Protein AF-A0A4S8S4H6-F1 (afdb_monomer)

Radius of gyration: 32.41 Å; Cα contacts (8 Å, |Δi|>4): 423; chains: 1; bounding box: 65×88×94 Å

Structure (mmCIF, N/CA/C/O backbone):
data_AF-A0A4S8S4H6-F1
#
_entry.id   AF-A0A4S8S4H6-F1
#
loop_
_atom_site.group_PDB
_atom_site.id
_atom_site.type_symbol
_atom_site.label_atom_id
_atom_site.label_alt_id
_atom_site.label_comp_id
_atom_site.label_asym_id
_atom_site.label_entity_id
_atom_site.label_seq_id
_atom_site.pdbx_PDB_ins_code
_atom_site.Cartn_x
_atom_site.Cartn_y
_atom_site.Cartn_z
_atom_site.occupancy
_atom_site.B_iso_or_equiv
_atom_site.auth_seq_id
_atom_site.auth_comp_id
_atom_site.auth_asym_id
_atom_site.auth_atom_id
_atom_site.pdbx_PDB_model_num
ATOM 1 N N . MET A 1 1 ? 2.174 -1.152 -2.831 1.00 57.47 1 MET A N 1
ATOM 2 C CA . MET A 1 1 ? 1.817 -2.513 -2.372 1.00 57.47 1 MET A CA 1
ATOM 3 C C . MET A 1 1 ? 3.110 -3.083 -1.846 1.00 57.47 1 MET A C 1
ATOM 5 O O . MET A 1 1 ? 3.984 -3.353 -2.647 1.00 57.47 1 MET A O 1
ATOM 9 N N . GLY A 1 2 ? 3.261 -3.147 -0.528 1.00 60.69 2 GLY A N 1
ATOM 10 C CA . GLY A 1 2 ? 4.536 -3.533 0.093 1.00 60.69 2 GLY A CA 1
ATOM 11 C C . GLY A 1 2 ? 4.588 -3.284 1.602 1.00 60.69 2 GLY A C 1
ATOM 12 O O . GLY A 1 2 ? 5.662 -3.166 2.170 1.00 60.69 2 GLY A O 1
ATOM 13 N N . GLY A 1 3 ? 3.429 -3.157 2.258 1.00 79.31 3 GLY A N 1
ATOM 14 C CA . GLY A 1 3 ? 3.345 -2.809 3.675 1.00 79.31 3 GLY A CA 1
ATOM 15 C C . GLY A 1 3 ? 2.258 -3.595 4.401 1.00 79.31 3 GLY A C 1
ATOM 16 O O . GLY A 1 3 ? 1.296 -4.070 3.787 1.00 79.31 3 GLY A O 1
ATOM 17 N N . SER A 1 4 ? 2.421 -3.730 5.717 1.00 85.69 4 SER A N 1
ATOM 18 C CA . SER A 1 4 ? 1.493 -4.449 6.605 1.00 85.69 4 SER A CA 1
ATOM 19 C C . SER A 1 4 ? 0.323 -3.599 7.113 1.00 85.69 4 SER A C 1
ATOM 21 O O . SER A 1 4 ? -0.569 -4.131 7.769 1.00 85.69 4 SER A O 1
ATOM 23 N N . SER A 1 5 ? 0.303 -2.296 6.817 1.00 92.31 5 SER A N 1
ATOM 24 C CA . SER A 1 5 ? -0.783 -1.373 7.170 1.00 92.31 5 SER A CA 1
ATOM 25 C C . SER A 1 5 ? -1.399 -0.738 5.924 1.00 92.31 5 SER A C 1
ATOM 27 O O . SER A 1 5 ? -0.741 -0.577 4.899 1.00 92.31 5 SER A O 1
ATOM 29 N N . THR A 1 6 ? -2.687 -0.398 6.006 1.00 95.25 6 THR A N 1
ATOM 30 C CA . THR A 1 6 ? -3.389 0.334 4.939 1.00 95.25 6 THR A CA 1
ATOM 31 C C . THR A 1 6 ? -3.207 1.825 5.155 1.00 95.25 6 THR A C 1
ATOM 33 O O . THR A 1 6 ? -3.423 2.310 6.264 1.00 95.25 6 THR A O 1
ATOM 36 N N . TRP A 1 7 ? -2.796 2.554 4.125 1.00 95.56 7 TRP A N 1
ATOM 37 C CA . TRP A 1 7 ? -2.569 3.992 4.201 1.00 95.56 7 TRP A CA 1
ATOM 38 C C . TRP A 1 7 ? -3.696 4.740 3.509 1.00 95.56 7 TRP A C 1
ATOM 40 O O . TRP A 1 7 ? -4.107 4.390 2.403 1.00 95.56 7 TRP A O 1
ATOM 50 N N . VAL A 1 8 ? -4.173 5.799 4.147 1.00 97.00 8 VAL A N 1
ATOM 51 C CA . VAL A 1 8 ? -5.259 6.642 3.646 1.00 97.00 8 VAL A CA 1
ATOM 52 C C . VAL A 1 8 ? -4.869 8.106 3.767 1.00 97.00 8 VAL A C 1
ATOM 54 O O . VAL A 1 8 ? -4.148 8.493 4.688 1.00 97.00 8 VAL A O 1
ATOM 57 N N . VAL A 1 9 ? -5.350 8.931 2.840 1.00 97.69 9 VAL A N 1
ATOM 58 C CA . VAL A 1 9 ? -5.136 10.377 2.914 1.00 97.69 9 VAL A CA 1
ATOM 59 C C . VAL A 1 9 ? -6.133 10.958 3.914 1.00 97.69 9 VAL A C 1
ATOM 61 O O . VAL A 1 9 ? -7.325 10.688 3.817 1.00 97.69 9 VAL A O 1
ATOM 64 N N . ILE A 1 10 ? -5.656 11.739 4.880 1.00 97.69 10 ILE A N 1
ATOM 65 C CA . ILE A 1 10 ? -6.499 12.456 5.856 1.00 97.69 10 ILE A CA 1
ATOM 66 C C . ILE A 1 10 ? -6.676 13.920 5.453 1.00 97.69 10 ILE A C 1
ATOM 68 O O . ILE A 1 10 ? -5.997 14.408 4.547 1.00 97.69 10 ILE A O 1
ATOM 72 N N . ASP A 1 11 ? -7.575 14.629 6.133 1.00 97.06 11 ASP A N 1
ATOM 73 C CA . ASP A 1 11 ? -7.891 16.043 5.900 1.00 97.06 11 ASP A CA 1
ATOM 74 C C . ASP A 1 11 ? -6.662 16.947 5.764 1.00 97.06 11 ASP A C 1
ATOM 76 O O . ASP A 1 11 ? -6.633 17.853 4.929 1.00 97.06 11 ASP A O 1
ATOM 80 N N . GLU A 1 12 ? -5.616 16.689 6.541 1.00 96.69 12 GLU A N 1
ATOM 81 C CA . GLU A 1 12 ? -4.346 17.413 6.534 1.00 96.69 12 GLU A CA 1
ATOM 82 C C . GLU A 1 12 ? -3.627 17.334 5.176 1.00 96.69 12 GLU A C 1
ATOM 84 O O . GLU A 1 12 ? -2.941 18.281 4.788 1.00 96.69 12 GLU A O 1
ATOM 89 N N . GLY A 1 13 ? -3.859 16.274 4.395 1.00 96.50 13 GLY A N 1
ATOM 90 C CA . GLY A 1 13 ? -3.372 16.152 3.019 1.00 96.50 13 GLY A CA 1
ATOM 91 C C . GLY A 1 13 ? -3.922 17.227 2.079 1.00 96.50 13 GLY A C 1
ATOM 92 O O . GLY A 1 13 ? -3.258 17.592 1.111 1.00 96.50 13 GLY A O 1
ATOM 93 N N . CYS A 1 14 ? -5.093 17.787 2.382 1.00 97.12 14 CYS A N 1
ATOM 94 C CA . CYS A 1 14 ? -5.687 18.885 1.622 1.00 97.12 14 CYS A CA 1
ATOM 95 C C . CYS A 1 14 ? -5.620 20.219 2.357 1.00 97.12 14 CYS A C 1
ATOM 97 O O . CYS A 1 14 ? -5.328 21.236 1.749 1.00 97.12 14 CYS A O 1
ATOM 99 N N . THR A 1 15 ? -5.858 20.242 3.663 1.00 96.38 15 THR A N 1
ATOM 100 C CA . THR A 1 15 ? -5.917 21.490 4.437 1.00 96.38 15 THR A CA 1
ATOM 101 C C . THR A 1 15 ? -4.539 22.064 4.760 1.00 96.38 15 THR A C 1
ATOM 103 O O . THR A 1 15 ? -4.398 23.282 4.833 1.00 96.38 15 THR A O 1
ATOM 106 N N . VAL A 1 16 ? -3.521 21.211 4.921 1.00 95.69 16 VAL A N 1
ATOM 107 C CA . VAL A 1 16 ? -2.156 21.621 5.285 1.00 95.69 16 VAL A CA 1
ATOM 108 C C . VAL A 1 16 ? -1.206 21.464 4.104 1.00 95.69 16 VAL A C 1
ATOM 110 O O . VAL A 1 16 ? -0.534 22.425 3.736 1.00 95.69 16 VAL A O 1
ATOM 113 N N . ALA A 1 17 ? -1.158 20.283 3.483 1.00 95.69 17 ALA A N 1
ATOM 114 C CA . ALA A 1 17 ? -0.204 20.020 2.405 1.00 95.69 17 ALA A CA 1
ATOM 115 C C . ALA A 1 17 ? -0.621 20.603 1.047 1.00 95.69 17 ALA A C 1
ATOM 117 O O . ALA A 1 17 ? 0.248 20.957 0.252 1.00 95.69 17 ALA A O 1
ATOM 118 N N . ASN A 1 18 ? -1.926 20.735 0.776 1.00 95.62 18 ASN A N 1
ATOM 119 C CA . ASN A 1 18 ? -2.438 21.238 -0.506 1.00 95.62 18 ASN A CA 1
ATOM 120 C C . ASN A 1 18 ? -3.613 22.230 -0.366 1.00 95.62 18 ASN A C 1
ATOM 122 O O . ASN A 1 18 ? -4.637 22.049 -1.032 1.00 95.62 18 ASN A O 1
ATOM 126 N N . PRO A 1 19 ? -3.494 23.311 0.434 1.00 95.94 19 PRO A N 1
ATOM 127 C CA . PRO A 1 19 ? -4.619 24.201 0.759 1.00 95.94 19 PRO A CA 1
ATOM 128 C C . PRO A 1 19 ? -5.259 24.884 -0.458 1.00 95.94 19 PRO A C 1
ATOM 130 O O . PRO A 1 19 ? -6.410 25.308 -0.397 1.00 95.94 19 PRO A O 1
ATOM 133 N N . ASN A 1 20 ? -4.523 24.985 -1.567 1.00 96.44 20 ASN A N 1
ATOM 134 C CA . ASN A 1 20 ? -4.965 25.654 -2.791 1.00 96.44 20 ASN A CA 1
ATOM 135 C C . ASN A 1 20 ? -5.314 24.680 -3.930 1.00 96.44 20 ASN A C 1
ATOM 137 O O . ASN A 1 20 ? -5.641 25.123 -5.032 1.00 96.44 20 ASN A O 1
ATOM 141 N N . LEU A 1 21 ? -5.221 23.364 -3.708 1.00 95.12 21 LEU A N 1
ATOM 142 C CA . LEU A 1 21 ? -5.541 22.385 -4.742 1.00 95.12 21 LEU A CA 1
ATOM 143 C C . LEU A 1 21 ? -7.059 22.318 -4.935 1.00 95.12 21 LEU A C 1
ATOM 145 O O . LEU A 1 21 ? -7.815 21.913 -4.050 1.00 95.12 21 LEU A O 1
ATOM 149 N N . THR A 1 22 ? -7.511 22.710 -6.124 1.00 96.25 22 THR A N 1
ATOM 150 C CA . THR A 1 22 ? -8.924 22.599 -6.495 1.00 96.25 22 THR A CA 1
ATOM 151 C C . THR A 1 22 ? -9.322 21.131 -6.515 1.00 96.25 22 THR A C 1
ATOM 153 O O . THR A 1 22 ? -8.597 20.304 -7.055 1.00 96.25 22 THR A O 1
ATOM 156 N N . ASN A 1 23 ? -10.479 20.809 -5.933 1.00 95.19 23 ASN A N 1
ATOM 157 C CA . ASN A 1 23 ? -10.993 19.441 -5.879 1.00 95.19 23 ASN A CA 1
ATOM 158 C C . ASN A 1 23 ? -10.041 18.432 -5.196 1.00 95.19 23 ASN A C 1
ATOM 160 O O . ASN A 1 23 ? -10.081 17.241 -5.500 1.00 95.19 23 ASN A O 1
ATOM 164 N N . CYS A 1 24 ? -9.214 18.901 -4.249 1.00 96.56 24 CYS A N 1
ATOM 165 C CA . CYS A 1 24 ? -8.170 18.102 -3.602 1.00 96.56 24 CYS A CA 1
ATOM 166 C C . CYS A 1 24 ? -8.650 16.734 -3.097 1.00 96.56 24 CYS A C 1
ATOM 168 O O . CYS A 1 24 ? -7.957 15.743 -3.295 1.00 96.56 24 CYS A O 1
ATOM 170 N N . ASN A 1 25 ? -9.853 16.663 -2.513 1.00 95.75 25 ASN A N 1
ATOM 171 C CA . ASN A 1 25 ? -10.453 15.407 -2.059 1.00 95.75 25 ASN A CA 1
ATOM 172 C C . ASN A 1 25 ? -10.447 14.338 -3.168 1.00 95.75 25 ASN A C 1
ATOM 174 O O . ASN A 1 25 ? -9.924 13.246 -2.979 1.00 95.75 25 ASN A O 1
ATOM 178 N N . ASN A 1 26 ? -10.951 14.675 -4.357 1.00 95.69 26 ASN A N 1
ATOM 179 C CA . ASN A 1 26 ? -10.997 13.744 -5.483 1.00 95.69 26 ASN A CA 1
ATOM 180 C C . ASN A 1 26 ? -9.599 13.467 -6.056 1.00 95.69 26 ASN A C 1
ATOM 182 O O . ASN A 1 26 ? -9.262 12.308 -6.298 1.00 95.69 26 ASN A O 1
ATOM 186 N N . GLU A 1 27 ? -8.761 14.499 -6.201 1.00 95.44 27 GLU A N 1
ATOM 187 C CA . GLU A 1 27 ? -7.390 14.367 -6.725 1.00 95.44 27 GLU A CA 1
ATOM 188 C C . GLU A 1 27 ? -6.510 13.448 -5.862 1.00 95.44 27 GLU A C 1
ATOM 190 O O . GLU A 1 27 ? -5.664 12.716 -6.376 1.00 95.44 27 GLU A O 1
ATOM 195 N N . ARG A 1 28 ? -6.738 13.447 -4.545 1.00 95.06 28 ARG A N 1
ATOM 196 C CA . ARG A 1 28 ? -6.034 12.620 -3.553 1.00 95.06 28 ARG A CA 1
ATOM 197 C C . ARG A 1 28 ? -6.666 11.242 -3.349 1.00 95.06 28 ARG A C 1
ATOM 199 O O . ARG A 1 28 ? -6.217 10.468 -2.508 1.00 95.06 28 ARG A O 1
ATOM 206 N N . GLY A 1 29 ? -7.679 10.903 -4.142 1.00 93.12 29 GLY A N 1
ATOM 207 C CA . GLY A 1 29 ? -8.343 9.608 -4.088 1.00 93.12 29 GLY A CA 1
ATOM 208 C C . GLY A 1 29 ? -9.287 9.419 -2.909 1.00 93.12 29 GLY A C 1
ATOM 209 O O . GLY A 1 29 ? -9.451 8.282 -2.470 1.00 93.12 29 GLY A O 1
ATOM 210 N N . TYR A 1 30 ? -9.937 10.505 -2.504 1.00 95.31 30 TYR A N 1
ATOM 211 C CA . TYR A 1 30 ? -10.808 10.668 -1.348 1.00 95.31 30 TYR A CA 1
ATOM 212 C C . TYR A 1 30 ? -10.084 10.696 -0.002 1.00 95.31 30 TYR A C 1
ATOM 214 O O . TYR A 1 30 ? -9.044 10.067 0.197 1.00 95.31 30 TYR A O 1
ATOM 222 N N . LEU A 1 31 ? -10.656 11.465 0.920 1.00 96.75 31 LEU A N 1
ATOM 223 C CA . LEU A 1 31 ? -10.146 11.655 2.268 1.00 96.75 31 LEU A CA 1
ATOM 224 C C . LEU A 1 31 ? -10.840 10.725 3.257 1.00 96.75 31 LEU A C 1
ATOM 226 O O . LEU A 1 31 ? -12.034 10.440 3.162 1.00 96.75 31 LEU A O 1
ATOM 230 N N . PHE A 1 32 ? -10.070 10.277 4.238 1.00 97.25 32 PHE A N 1
ATOM 231 C CA . PHE A 1 32 ? -10.561 9.552 5.391 1.00 97.25 32 PHE A CA 1
ATOM 232 C C . PHE A 1 32 ? -10.728 10.498 6.586 1.00 97.25 32 PHE A C 1
ATOM 234 O O . PHE A 1 32 ? -9.749 10.979 7.161 1.00 97.25 32 PHE A O 1
ATOM 241 N N . HIS A 1 33 ? -11.981 10.721 6.986 1.00 97.00 33 HIS A N 1
ATOM 242 C CA . HIS A 1 33 ? -12.350 11.579 8.112 1.00 97.00 33 HIS A CA 1
ATOM 243 C C . HIS A 1 33 ? -12.403 10.776 9.419 1.00 97.00 33 HIS A C 1
ATOM 245 O O . HIS A 1 33 ? -13.417 10.175 9.781 1.00 97.00 33 HIS A 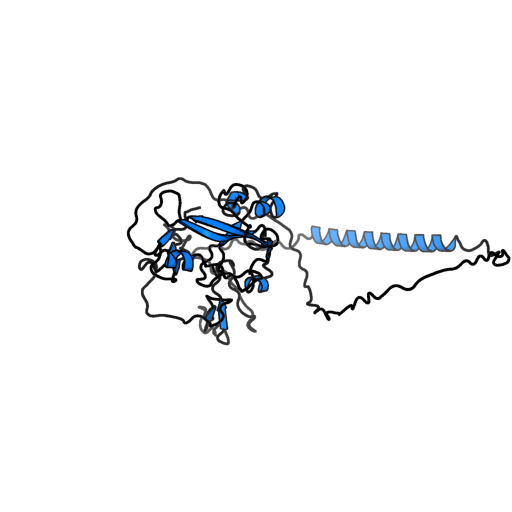O 1
ATOM 251 N N . ARG A 1 34 ? -11.288 10.764 10.157 1.00 94.44 34 ARG A N 1
ATOM 252 C CA . ARG A 1 34 ? -11.130 10.008 11.420 1.00 94.44 34 ARG A CA 1
ATOM 253 C C . ARG A 1 34 ? -12.178 10.354 12.482 1.00 94.44 34 ARG A C 1
ATOM 255 O O . ARG A 1 34 ? -12.556 9.505 13.278 1.00 94.44 34 ARG A O 1
ATOM 262 N N . ASN A 1 35 ? -12.625 11.606 12.506 1.00 94.00 35 ASN A N 1
ATOM 263 C CA . ASN A 1 35 ? -13.632 12.128 13.432 1.00 94.00 35 ASN A CA 1
ATOM 264 C C . ASN A 1 35 ? -15.072 11.720 13.073 1.00 94.00 35 ASN A C 1
ATOM 266 O O . ASN A 1 35 ? -15.948 11.804 13.931 1.00 94.00 35 ASN A O 1
ATOM 270 N N . GLU A 1 36 ? -15.322 11.292 11.835 1.00 96.62 36 GLU A N 1
ATOM 271 C CA . GLU A 1 36 ? -16.641 10.846 11.373 1.00 96.62 36 GLU A CA 1
ATOM 272 C C . GLU A 1 36 ? -16.825 9.327 11.513 1.00 96.62 36 GLU A C 1
ATOM 274 O O . GLU A 1 36 ? -17.954 8.834 11.555 1.00 96.62 36 GLU A O 1
ATOM 279 N N . SER A 1 37 ? -15.730 8.570 11.634 1.00 96.00 37 SER A N 1
ATOM 280 C CA . SER A 1 37 ? -15.785 7.125 11.844 1.00 96.00 37 SER A CA 1
ATOM 281 C C . SER A 1 37 ? -16.120 6.770 13.293 1.00 96.00 37 SER A C 1
ATOM 283 O O . SER A 1 37 ? -15.367 7.044 14.226 1.00 96.00 37 SER A O 1
ATOM 285 N N . SER A 1 38 ? -17.243 6.074 13.483 1.00 95.94 38 SER A N 1
ATOM 286 C CA . SER A 1 38 ? -17.649 5.565 14.802 1.00 95.94 38 SER A CA 1
ATOM 287 C C . SER A 1 38 ? -16.802 4.392 15.319 1.00 95.94 38 SER A C 1
ATOM 289 O O . SER A 1 38 ? -16.849 4.098 16.514 1.00 95.94 38 SER A O 1
ATOM 291 N N . SER A 1 39 ? -16.047 3.715 14.444 1.00 96.75 39 SER A N 1
ATOM 292 C CA . SER A 1 39 ? -15.177 2.587 14.809 1.00 96.75 39 SER A CA 1
ATOM 293 C C . SER A 1 39 ? -13.693 2.944 14.881 1.00 96.75 39 SER A C 1
ATOM 295 O O . SER A 1 39 ? -12.912 2.114 15.351 1.00 96.75 39 SER A O 1
ATOM 297 N N . TRP A 1 40 ? -13.308 4.166 14.497 1.00 97.56 40 TRP A N 1
ATOM 298 C CA . TRP A 1 40 ? -11.938 4.649 14.639 1.00 97.56 40 TRP A CA 1
ATOM 299 C C . TRP A 1 40 ? -11.512 4.673 16.111 1.00 97.56 40 TRP A C 1
ATOM 301 O O . TRP A 1 40 ? -12.189 5.237 16.976 1.00 97.56 40 TRP A O 1
ATOM 311 N N . SER A 1 41 ? -10.358 4.078 16.415 1.00 97.00 41 SER A N 1
ATOM 312 C CA . SER A 1 41 ? -9.816 4.068 17.771 1.00 97.00 41 SER A CA 1
ATOM 313 C C . SER A 1 41 ? -8.295 4.100 17.813 1.00 97.00 41 SER A C 1
ATOM 315 O O . SER A 1 41 ? -7.617 3.303 17.171 1.00 97.00 41 SER A O 1
ATOM 317 N N . THR A 1 42 ? -7.758 4.958 18.678 1.00 95.94 42 THR A N 1
ATOM 318 C CA . THR A 1 42 ? -6.329 5.026 19.026 1.00 95.94 42 THR A CA 1
ATOM 319 C C . THR A 1 42 ? -6.055 4.521 20.444 1.00 95.94 42 THR A C 1
ATOM 321 O O . THR A 1 42 ? -4.926 4.580 20.910 1.00 95.94 42 THR A O 1
ATOM 324 N N . ARG A 1 43 ? -7.064 3.982 21.149 1.00 92.81 43 ARG A N 1
ATOM 325 C CA . ARG A 1 43 ? -6.979 3.622 22.582 1.00 92.81 43 ARG A CA 1
ATOM 326 C C . ARG A 1 43 ? -5.855 2.633 22.909 1.00 92.81 43 ARG A C 1
ATOM 328 O O . ARG A 1 43 ? -5.375 2.606 24.035 1.00 92.81 43 ARG A O 1
ATOM 335 N N . ARG A 1 44 ? -5.487 1.796 21.941 1.00 89.06 44 ARG A N 1
ATOM 336 C CA . ARG A 1 44 ? -4.434 0.780 22.069 1.00 89.06 44 ARG A CA 1
ATOM 337 C C . ARG A 1 44 ? -3.035 1.318 21.743 1.00 89.06 44 ARG A C 1
ATOM 339 O O . ARG A 1 44 ? -2.090 0.545 21.760 1.00 89.06 44 ARG A O 1
ATOM 346 N N . LEU A 1 45 ? -2.911 2.601 21.407 1.00 90.94 45 LEU A N 1
ATOM 347 C CA . LEU A 1 45 ? -1.674 3.225 20.947 1.00 90.94 45 LEU A CA 1
ATOM 348 C C . LEU A 1 45 ? -1.214 4.305 21.926 1.00 90.94 45 LEU A C 1
ATOM 350 O O . LEU A 1 45 ? -2.024 4.976 22.570 1.00 90.94 45 LEU A O 1
ATOM 354 N N . SER A 1 46 ? 0.099 4.492 22.011 1.00 87.69 46 SER A N 1
ATOM 355 C CA . SER A 1 46 ? 0.699 5.630 22.704 1.00 87.69 46 SER A CA 1
ATOM 356 C C . SER A 1 46 ? 0.656 6.885 21.821 1.00 87.69 46 SER A C 1
ATOM 358 O O . SER A 1 46 ? 0.496 6.800 20.604 1.00 87.69 46 SER A O 1
ATOM 360 N N . GLY A 1 47 ? 0.755 8.069 22.437 1.00 88.25 47 GLY A N 1
ATOM 361 C CA . GLY A 1 47 ? 0.882 9.337 21.701 1.00 88.25 47 GLY A CA 1
ATOM 362 C C . GLY A 1 47 ? -0.266 9.636 20.730 1.00 88.25 47 GLY A C 1
ATOM 363 O O . GLY A 1 47 ? -0.031 10.210 19.672 1.00 88.25 47 GLY A O 1
ATOM 364 N N . GLU A 1 48 ? -1.486 9.187 21.049 1.00 90.31 48 GLU A N 1
ATOM 365 C CA . GLU A 1 48 ? -2.677 9.337 20.195 1.00 90.31 48 GLU A CA 1
ATOM 366 C C . GLU A 1 48 ? -2.511 8.756 18.778 1.00 90.31 48 GLU A C 1
ATOM 368 O O . GLU A 1 48 ? -3.203 9.156 17.841 1.00 90.31 48 GLU A O 1
ATOM 373 N N . GLY A 1 49 ? -1.612 7.780 18.621 1.00 93.56 49 GLY A N 1
ATOM 374 C CA . GLY A 1 49 ? -1.380 7.101 17.352 1.00 93.56 49 GLY A CA 1
ATOM 375 C C . GLY A 1 49 ? -0.449 7.838 16.391 1.00 93.56 49 GLY A C 1
ATOM 376 O O . GLY A 1 49 ? -0.346 7.428 15.240 1.00 93.56 49 GLY A O 1
ATOM 377 N N . LEU A 1 50 ? 0.228 8.912 16.801 1.00 95.12 50 LEU A N 1
ATOM 378 C CA . LEU A 1 50 ? 1.171 9.605 15.923 1.00 95.12 50 LEU A CA 1
ATOM 379 C C . LEU A 1 50 ? 2.500 8.836 15.830 1.00 95.12 50 LEU A C 1
ATOM 381 O O . LEU A 1 50 ? 3.261 8.783 16.794 1.00 95.12 50 LEU A O 1
ATOM 385 N N . TYR A 1 51 ? 2.796 8.288 14.650 1.00 94.50 51 TYR A N 1
ATOM 386 C CA . TYR A 1 51 ? 4.050 7.587 14.350 1.00 94.50 51 TYR A CA 1
ATOM 387 C C . TYR A 1 51 ? 4.566 7.964 12.960 1.00 94.50 51 TYR A C 1
ATOM 389 O O . TYR A 1 51 ? 3.834 8.493 12.121 1.00 94.50 51 TYR A O 1
ATOM 397 N N . SER A 1 52 ? 5.829 7.654 12.684 1.00 93.31 52 SER A N 1
ATOM 398 C CA . SER A 1 52 ? 6.368 7.751 11.328 1.00 93.31 52 SER A CA 1
ATOM 399 C C . SER A 1 52 ? 5.767 6.675 10.415 1.00 93.31 52 SER A C 1
ATOM 401 O O . SER A 1 52 ? 5.425 5.569 10.846 1.00 93.31 52 SER A O 1
ATOM 403 N N . LEU A 1 53 ? 5.608 7.004 9.135 1.00 92.62 53 LEU A N 1
ATOM 404 C CA . LEU A 1 53 ? 5.310 6.022 8.100 1.00 92.62 53 LEU A CA 1
ATOM 405 C C . LEU A 1 53 ? 6.480 5.041 7.989 1.00 92.62 53 LEU A C 1
ATOM 407 O O . LEU A 1 53 ? 7.643 5.424 8.110 1.00 92.62 53 LEU A O 1
ATOM 411 N N . ASN A 1 54 ? 6.170 3.767 7.756 1.00 88.12 54 ASN A N 1
ATOM 412 C CA . ASN A 1 54 ? 7.200 2.778 7.466 1.00 88.12 54 ASN A CA 1
ATOM 413 C C . ASN A 1 54 ? 7.634 2.930 6.002 1.00 88.12 54 ASN A C 1
ATOM 415 O O . ASN A 1 54 ? 6.999 2.367 5.117 1.00 88.12 54 ASN A O 1
ATOM 419 N N . THR A 1 55 ? 8.673 3.734 5.772 1.00 88.94 55 THR A N 1
ATOM 420 C CA . THR A 1 55 ? 9.197 4.080 4.441 1.00 88.94 55 THR A CA 1
ATOM 421 C C . THR A 1 55 ? 10.640 3.611 4.270 1.00 88.94 55 THR A C 1
ATOM 423 O O . THR A 1 55 ? 11.507 4.388 3.870 1.00 88.94 55 THR A O 1
ATOM 426 N N . PHE A 1 56 ? 10.955 2.367 4.647 1.00 84.69 56 PHE A N 1
ATOM 427 C CA . PHE A 1 56 ? 12.340 1.882 4.601 1.00 84.69 56 PHE A CA 1
ATOM 428 C C . PHE A 1 56 ? 12.943 1.971 3.190 1.00 84.69 56 PHE A C 1
ATOM 430 O O . PHE A 1 56 ? 14.071 2.436 3.034 1.00 84.69 56 PHE A O 1
ATOM 437 N N . VAL A 1 57 ? 12.195 1.566 2.159 1.00 84.06 57 VAL A N 1
ATOM 438 C CA . VAL A 1 57 ? 12.676 1.605 0.769 1.00 84.06 57 VAL A CA 1
ATOM 439 C C . VAL A 1 57 ? 12.447 2.978 0.145 1.00 84.06 57 VAL A C 1
ATOM 441 O O . VAL A 1 57 ? 13.323 3.527 -0.520 1.00 84.06 57 VAL A O 1
ATOM 444 N N . GLU A 1 58 ? 11.286 3.566 0.392 1.00 87.81 58 GLU A N 1
ATOM 445 C CA . GLU A 1 58 ? 10.866 4.852 -0.157 1.00 87.81 58 GLU A CA 1
ATOM 446 C C . GLU A 1 58 ? 11.733 5.995 0.399 1.00 87.81 58 GLU A C 1
ATOM 448 O O . GLU A 1 58 ? 12.011 6.971 -0.297 1.00 87.81 58 GLU A O 1
ATOM 453 N N . GLY A 1 59 ? 12.291 5.826 1.600 1.00 88.12 59 GLY A N 1
ATOM 454 C CA . GLY A 1 59 ? 13.248 6.746 2.206 1.00 88.12 59 GLY A CA 1
ATOM 455 C C . GLY A 1 59 ? 14.534 6.923 1.392 1.00 88.12 59 GLY A C 1
ATOM 456 O O . GLY A 1 59 ? 15.109 8.010 1.411 1.00 88.12 59 GLY A O 1
ATOM 457 N N . TYR A 1 60 ? 14.956 5.927 0.598 1.00 84.44 60 TYR A N 1
ATOM 458 C CA . TYR A 1 60 ? 16.083 6.090 -0.337 1.00 84.44 60 TYR A CA 1
ATOM 459 C C . TYR A 1 60 ? 15.776 7.075 -1.475 1.00 84.44 60 TYR A C 1
ATOM 461 O O . TYR A 1 60 ? 16.699 7.616 -2.082 1.00 84.44 60 TYR A O 1
ATOM 469 N N . LEU A 1 61 ? 14.494 7.327 -1.750 1.00 86.50 61 LEU A N 1
ATOM 470 C CA . LEU A 1 61 ? 14.016 8.339 -2.694 1.00 86.50 61 LEU A CA 1
ATOM 471 C C . LEU A 1 61 ? 13.744 9.689 -2.012 1.00 86.50 61 LEU A C 1
ATOM 473 O O . LEU A 1 61 ? 13.254 10.613 -2.656 1.00 86.50 61 LEU A O 1
ATOM 477 N N . GLY A 1 62 ? 14.040 9.807 -0.714 1.00 90.38 62 GLY A N 1
ATOM 478 C CA . GLY A 1 62 ? 13.684 10.971 0.094 1.00 90.38 62 GLY A CA 1
ATOM 479 C C . GLY A 1 62 ? 12.195 11.052 0.433 1.00 90.38 62 GLY A C 1
ATOM 480 O O . GLY A 1 62 ? 11.765 12.090 0.922 1.00 90.38 62 GLY A O 1
ATOM 481 N N . LEU A 1 63 ? 11.424 9.985 0.189 1.00 91.31 63 LEU A N 1
ATOM 482 C CA . LEU A 1 63 ? 9.997 9.932 0.491 1.00 91.31 63 LEU A CA 1
ATOM 483 C C . LEU A 1 63 ? 9.797 9.482 1.937 1.00 91.31 63 LEU A C 1
ATOM 485 O O . LEU A 1 63 ? 10.262 8.418 2.352 1.00 91.31 63 LEU A O 1
ATOM 489 N N . THR A 1 64 ? 9.109 10.301 2.718 1.00 93.44 64 THR A N 1
ATOM 490 C CA . THR A 1 64 ? 8.918 10.093 4.151 1.00 93.44 64 THR A CA 1
ATOM 491 C C . THR A 1 64 ? 7.616 10.743 4.616 1.00 93.44 64 THR A C 1
ATOM 493 O O . THR A 1 64 ? 6.921 11.457 3.893 1.00 93.44 64 THR A O 1
ATOM 496 N N . GLY A 1 65 ? 7.218 10.469 5.849 1.00 93.50 65 GLY A N 1
ATOM 497 C CA . GLY A 1 65 ? 6.095 11.161 6.448 1.00 93.50 65 GLY A CA 1
ATOM 498 C C . GLY A 1 65 ? 5.768 10.655 7.833 1.00 93.50 65 GLY A C 1
ATOM 499 O O . GLY A 1 65 ? 6.207 9.591 8.260 1.00 93.50 65 GLY A O 1
ATOM 500 N N . ASN A 1 66 ? 4.944 11.433 8.520 1.00 95.62 66 ASN A N 1
ATOM 501 C CA . ASN A 1 66 ? 4.265 10.989 9.724 1.00 95.62 66 ASN A CA 1
ATOM 502 C C . ASN A 1 66 ? 2.814 10.664 9.386 1.00 95.62 66 ASN A C 1
ATOM 504 O O . ASN A 1 66 ? 2.226 11.242 8.465 1.00 95.62 66 ASN A O 1
ATOM 508 N N . ALA A 1 67 ? 2.240 9.753 10.155 1.00 96.00 67 ALA A N 1
ATOM 509 C CA . ALA A 1 67 ? 0.854 9.370 10.042 1.00 96.00 67 ALA A CA 1
ATOM 510 C C . ALA A 1 67 ? 0.224 9.193 11.416 1.00 96.00 67 ALA A C 1
ATOM 512 O O . ALA A 1 67 ? 0.868 8.810 12.395 1.00 96.00 67 ALA A O 1
ATOM 513 N N . TYR A 1 68 ? -1.076 9.439 11.458 1.00 96.94 68 TYR A N 1
ATOM 514 C CA . TYR A 1 68 ? -1.906 9.033 12.569 1.00 96.94 68 TYR A CA 1
ATOM 515 C C . TYR A 1 68 ? -2.398 7.617 12.326 1.00 96.94 68 TYR A C 1
ATOM 517 O O . TYR A 1 68 ? -3.280 7.373 11.500 1.00 96.94 68 TYR A O 1
ATOM 525 N N . TYR A 1 69 ? -1.811 6.687 13.055 1.00 96.81 69 TYR A N 1
ATOM 526 C CA . TYR A 1 69 ? -2.236 5.310 13.102 1.00 96.81 69 TYR A CA 1
ATOM 527 C C . TYR A 1 69 ? -3.423 5.137 14.041 1.00 96.81 69 TYR A C 1
ATOM 529 O O . TYR A 1 69 ? -3.558 5.811 15.061 1.00 96.81 69 TYR A O 1
ATOM 537 N N . GLY A 1 70 ? -4.272 4.181 13.706 1.00 96.56 70 GLY A N 1
ATOM 538 C CA . GLY A 1 70 ? -5.391 3.764 14.528 1.00 96.56 70 GLY A CA 1
ATOM 539 C C . GLY A 1 70 ? -5.974 2.463 14.014 1.00 96.56 70 GLY A C 1
ATOM 540 O O . GLY A 1 70 ? -5.501 1.882 13.036 1.00 96.56 70 GLY A O 1
ATOM 541 N N . PHE A 1 71 ? -7.000 2.004 14.713 1.00 97.44 71 PHE A N 1
ATOM 542 C CA . PHE A 1 71 ? -7.755 0.817 14.359 1.00 97.44 71 PHE A CA 1
ATOM 543 C C . PHE A 1 71 ? -9.111 1.236 13.824 1.00 97.44 71 PHE A C 1
ATOM 545 O O . PHE A 1 71 ? -9.803 2.020 14.471 1.00 97.44 71 PHE A O 1
ATOM 552 N N . ASP A 1 72 ? -9.499 0.690 12.678 1.00 97.94 72 ASP A N 1
ATOM 553 C CA . ASP A 1 72 ? -10.835 0.901 12.130 1.00 97.94 72 ASP A CA 1
ATOM 554 C C . ASP A 1 72 ? -11.337 -0.316 11.348 1.00 97.94 72 ASP A C 1
ATOM 556 O O . ASP A 1 72 ? -10.673 -1.352 11.234 1.00 97.94 72 ASP A O 1
ATOM 560 N N . THR A 1 73 ? -12.548 -0.193 10.826 1.00 96.88 73 THR A N 1
ATOM 561 C CA . THR A 1 73 ? -13.192 -1.159 9.953 1.00 96.88 73 THR A CA 1
ATOM 562 C C . THR A 1 73 ? -12.846 -0.864 8.495 1.00 96.88 73 THR A C 1
ATOM 564 O O . THR A 1 73 ? -13.114 0.226 7.997 1.00 96.88 73 THR A O 1
ATOM 567 N N . ILE A 1 74 ? -12.309 -1.856 7.782 1.00 95.44 74 ILE A N 1
ATOM 568 C CA . ILE A 1 74 ? -12.100 -1.801 6.331 1.00 95.44 74 ILE A CA 1
ATOM 569 C C . ILE A 1 74 ? -13.217 -2.589 5.651 1.00 95.44 74 ILE A C 1
ATOM 571 O O . ILE A 1 74 ? -13.411 -3.776 5.922 1.00 95.44 74 ILE A O 1
ATOM 575 N N . ASN A 1 75 ? -13.926 -1.934 4.734 1.00 93.25 75 ASN A N 1
ATOM 576 C CA . ASN A 1 75 ? -14.812 -2.596 3.785 1.00 93.25 75 ASN A CA 1
ATOM 577 C C . ASN A 1 75 ? -14.099 -2.684 2.433 1.00 93.25 75 ASN A C 1
ATOM 579 O O . ASN A 1 75 ? -13.696 -1.663 1.880 1.00 93.25 75 ASN A O 1
ATOM 583 N N . LEU A 1 76 ? -13.924 -3.901 1.916 1.00 92.12 76 LEU A N 1
ATOM 584 C CA . LEU A 1 76 ? -13.231 -4.121 0.647 1.00 92.12 76 LEU A CA 1
ATOM 585 C C . LEU A 1 76 ? -14.099 -3.793 -0.572 1.00 92.12 76 LEU A C 1
ATOM 587 O O . LEU A 1 76 ? -13.597 -3.787 -1.688 1.00 92.12 76 LEU A O 1
ATOM 591 N N . GLY A 1 77 ? -15.383 -3.498 -0.391 1.00 86.56 77 GLY A N 1
ATOM 592 C CA . GLY A 1 77 ? -16.258 -3.095 -1.479 1.00 86.56 77 GLY A CA 1
ATOM 593 C C . GLY A 1 77 ? -17.246 -2.008 -1.099 1.00 86.56 77 GLY A C 1
ATOM 594 O O . GLY A 1 77 ? -17.324 -1.544 0.036 1.00 86.56 77 GLY A O 1
ATOM 595 N N . LEU A 1 78 ? -18.050 -1.618 -2.084 1.00 82.12 78 LEU A N 1
ATOM 596 C CA . LEU A 1 78 ? -19.207 -0.767 -1.837 1.00 82.12 78 LEU A CA 1
ATOM 597 C C . LEU A 1 78 ? -20.254 -1.523 -1.015 1.00 82.12 78 LEU A C 1
ATOM 599 O O . LEU A 1 78 ? -20.396 -2.742 -1.123 1.00 82.12 78 LEU A O 1
ATOM 603 N N . THR A 1 79 ? -21.043 -0.800 -0.223 1.00 78.75 79 THR A N 1
ATOM 604 C CA . THR A 1 79 ? -22.173 -1.387 0.502 1.00 78.75 79 THR A CA 1
ATOM 605 C C . THR A 1 79 ? -23.085 -2.152 -0.460 1.00 78.75 79 THR A C 1
ATOM 607 O O . THR A 1 79 ? -23.585 -1.595 -1.435 1.00 78.75 79 THR A O 1
ATOM 610 N N . GLY A 1 80 ? -23.296 -3.441 -0.182 1.00 80.25 80 GLY A N 1
ATOM 611 C CA . GLY A 1 80 ? -24.102 -4.328 -1.025 1.00 80.25 80 GLY A CA 1
ATOM 612 C C . GLY A 1 80 ? -23.334 -5.073 -2.124 1.00 80.25 80 GLY A C 1
ATOM 613 O O . GLY A 1 80 ? -23.957 -5.849 -2.839 1.00 80.25 80 GLY A O 1
ATOM 614 N N . SER A 1 81 ? -22.011 -4.911 -2.249 1.00 85.38 81 SER A N 1
ATOM 615 C CA . SER A 1 81 ? -21.190 -5.706 -3.184 1.00 85.38 81 SER A CA 1
ATOM 616 C C . SER A 1 81 ? -21.019 -7.171 -2.763 1.00 85.38 81 SER A C 1
ATOM 618 O O . SER A 1 81 ? -20.568 -7.992 -3.555 1.00 85.38 81 SER A O 1
ATOM 620 N N . GLY A 1 82 ? -21.337 -7.499 -1.506 1.00 86.19 82 GLY A N 1
ATOM 621 C CA . GLY A 1 82 ? -21.063 -8.812 -0.918 1.00 86.19 82 GLY A CA 1
ATOM 622 C C . GLY A 1 82 ? -19.586 -9.045 -0.579 1.00 86.19 82 GLY A C 1
ATOM 623 O O . GLY A 1 82 ? -19.244 -10.137 -0.131 1.00 86.19 82 GLY A O 1
ATOM 624 N N . LEU A 1 83 ? -18.719 -8.041 -0.766 1.00 90.69 83 LEU A N 1
ATOM 625 C CA . LEU A 1 83 ? -17.306 -8.137 -0.406 1.00 90.69 83 LEU A CA 1
ATOM 626 C C . LEU A 1 83 ? -17.109 -8.047 1.119 1.00 90.69 83 LEU A C 1
ATOM 628 O O . LEU A 1 83 ? -17.927 -7.434 1.815 1.00 90.69 83 LEU A O 1
ATOM 632 N N . PRO A 1 84 ? -16.037 -8.655 1.662 1.00 93.56 84 PRO A N 1
ATOM 633 C CA . PRO A 1 84 ? -15.860 -8.735 3.102 1.00 93.56 84 PRO A CA 1
ATOM 634 C C . PRO A 1 84 ? -15.631 -7.384 3.782 1.00 93.56 84 PRO A C 1
ATOM 636 O O . PRO A 1 84 ? -15.005 -6.472 3.240 1.00 93.56 84 PRO A O 1
ATOM 639 N N . THR A 1 85 ? -16.089 -7.307 5.029 1.00 94.25 85 THR A N 1
ATOM 640 C CA . THR A 1 85 ? -15.796 -6.218 5.962 1.00 94.25 85 THR A CA 1
ATOM 641 C C . THR A 1 85 ? -15.012 -6.782 7.138 1.00 94.25 85 THR A C 1
ATOM 643 O O . THR A 1 85 ? -15.449 -7.748 7.761 1.00 94.25 85 THR A O 1
ATOM 646 N N . VAL A 1 86 ? -13.866 -6.182 7.450 1.00 95.50 86 VAL A N 1
ATOM 647 C CA . VAL A 1 86 ? -12.983 -6.608 8.541 1.00 95.50 86 VAL A CA 1
ATOM 648 C C . VAL A 1 86 ? -12.774 -5.470 9.530 1.00 95.50 86 VAL A C 1
ATOM 650 O O . VAL A 1 86 ? -12.505 -4.335 9.152 1.00 95.50 86 VAL A O 1
ATOM 653 N N . GLN A 1 87 ? -12.918 -5.774 10.815 1.00 96.25 87 GLN A N 1
ATOM 654 C CA . GLN A 1 87 ? -12.815 -4.799 11.901 1.00 96.25 87 GLN A CA 1
ATOM 655 C C . GLN A 1 87 ? -11.411 -4.789 12.509 1.00 96.25 87 GLN A C 1
ATOM 657 O O . GLN A 1 87 ? -10.663 -5.761 12.379 1.00 96.25 87 GLN A O 1
ATOM 662 N N . GLY A 1 88 ? -11.075 -3.705 13.210 1.00 96.06 88 GLY A N 1
ATOM 663 C CA . GLY A 1 88 ? -9.852 -3.611 14.010 1.00 96.06 88 GLY A CA 1
ATOM 664 C C . GLY A 1 88 ? -8.569 -3.698 13.186 1.00 96.06 88 GLY A C 1
ATOM 665 O O . GLY A 1 88 ? -7.578 -4.240 13.667 1.00 96.06 88 GLY A O 1
ATOM 666 N N . GLN A 1 89 ? -8.594 -3.216 11.944 1.00 97.00 89 GLN A N 1
ATOM 667 C CA . GLN A 1 89 ? -7.429 -3.191 11.065 1.00 97.00 89 GLN A CA 1
ATOM 668 C C . GLN A 1 89 ? -6.581 -1.954 11.335 1.00 97.00 89 GLN A C 1
ATOM 670 O O . GLN A 1 89 ? -7.125 -0.877 11.576 1.00 97.00 89 GLN A O 1
ATOM 675 N N . VAL A 1 90 ? -5.257 -2.102 11.262 1.00 96.56 90 VAL A N 1
ATOM 676 C CA . VAL A 1 90 ? -4.327 -0.974 11.379 1.00 96.56 90 VAL A CA 1
ATOM 677 C C . VAL A 1 90 ? -4.403 -0.114 10.118 1.00 96.56 90 VAL A C 1
ATOM 679 O O . VAL A 1 90 ? -4.098 -0.576 9.013 1.00 96.56 90 VAL A O 1
ATOM 682 N N . ILE A 1 91 ? -4.771 1.150 10.302 1.00 97.31 91 ILE A N 1
ATOM 683 C CA . ILE A 1 91 ? -4.842 2.163 9.250 1.00 97.31 91 ILE A CA 1
ATOM 684 C C . ILE A 1 91 ? -3.919 3.322 9.619 1.00 97.31 91 ILE A C 1
ATOM 686 O O . ILE A 1 91 ? -3.944 3.791 10.755 1.00 97.31 91 ILE A O 1
ATOM 690 N N . ALA A 1 92 ? -3.129 3.789 8.656 1.00 97.19 92 ALA A N 1
ATOM 691 C CA . ALA A 1 92 ? -2.267 4.957 8.775 1.00 97.19 92 ALA A CA 1
ATOM 692 C C . ALA A 1 92 ? -2.855 6.121 7.967 1.00 97.19 92 ALA A C 1
ATOM 694 O O . ALA A 1 92 ? -2.885 6.091 6.737 1.00 97.19 92 ALA A O 1
ATOM 695 N N . GLY A 1 93 ? -3.333 7.151 8.657 1.00 97.19 93 GLY A N 1
ATOM 696 C CA . GLY A 1 93 ? -3.791 8.387 8.036 1.00 97.19 93 GLY A CA 1
ATOM 697 C C . GLY A 1 93 ? -2.635 9.358 7.827 1.00 97.19 93 GLY A C 1
ATOM 698 O O . GLY A 1 93 ? -2.057 9.818 8.811 1.00 97.19 93 GLY A O 1
ATOM 699 N N . PHE A 1 94 ? -2.299 9.693 6.582 1.00 97.00 94 PHE A N 1
ATOM 700 C CA . PHE A 1 94 ? -1.176 10.580 6.263 1.00 97.00 94 PHE A CA 1
ATOM 701 C C . PHE A 1 94 ? -1.607 11.836 5.495 1.00 97.00 94 PHE A C 1
ATOM 703 O O . PHE A 1 94 ? -2.582 11.835 4.742 1.00 97.00 94 PHE A O 1
ATOM 710 N N . GLY A 1 95 ? -0.841 12.915 5.677 1.00 96.56 95 GLY A N 1
ATOM 711 C CA . GLY A 1 95 ? -1.077 14.209 5.030 1.00 96.56 95 GLY A CA 1
ATOM 712 C C . GLY A 1 95 ? 0.070 14.705 4.143 1.00 96.56 95 GLY A C 1
ATOM 713 O O . GLY A 1 95 ? 0.043 15.855 3.741 1.00 96.56 95 GLY A O 1
ATOM 714 N N . THR A 1 96 ? 1.095 13.892 3.867 1.00 95.12 96 THR A N 1
ATOM 715 C CA . THR A 1 96 ? 2.263 14.289 3.050 1.00 95.12 96 THR A CA 1
ATOM 716 C C . THR A 1 96 ? 1.994 14.240 1.535 1.00 95.12 96 THR A C 1
ATOM 718 O O . THR A 1 96 ? 1.121 13.501 1.068 1.00 95.12 96 THR A O 1
ATOM 721 N N . ASN A 1 97 ? 2.774 15.005 0.762 1.00 94.00 97 ASN A N 1
ATOM 722 C CA . ASN A 1 97 ? 2.791 14.975 -0.706 1.00 94.00 97 ASN A CA 1
ATOM 723 C C . ASN A 1 97 ? 3.682 13.880 -1.294 1.00 94.00 97 ASN A C 1
ATOM 725 O O . ASN A 1 97 ? 3.529 13.564 -2.472 1.00 94.00 97 ASN A O 1
ATOM 729 N N . ASP A 1 98 ? 4.535 13.267 -0.474 1.00 93.12 98 ASP A N 1
ATOM 730 C CA . ASP A 1 98 ? 5.457 12.203 -0.891 1.00 93.12 98 ASP A CA 1
ATOM 731 C C . ASP A 1 98 ? 4.719 10.949 -1.380 1.00 93.12 98 ASP A C 1
ATOM 733 O O . ASP A 1 98 ? 5.220 10.205 -2.219 1.00 93.12 98 ASP A O 1
ATOM 737 N N . PHE A 1 99 ? 3.483 10.761 -0.913 1.00 92.62 99 PHE A N 1
ATOM 738 C CA . PHE A 1 99 ? 2.556 9.748 -1.400 1.00 92.62 99 PHE A CA 1
ATOM 739 C C . PHE A 1 99 ? 1.293 10.449 -1.887 1.00 92.62 99 PHE A C 1
ATOM 741 O O . PHE A 1 99 ? 0.666 11.204 -1.143 1.00 92.62 99 PHE A O 1
ATOM 748 N N . TRP A 1 100 ? 0.920 10.247 -3.152 1.00 93.19 100 TRP A N 1
ATOM 749 C CA . TRP A 1 100 ? -0.216 10.976 -3.723 1.00 93.19 100 TRP A CA 1
ATOM 750 C C . TRP A 1 100 ? -1.569 10.356 -3.363 1.00 93.19 100 TRP A C 1
ATOM 752 O O . TRP A 1 100 ? -2.532 11.068 -3.085 1.00 93.19 100 TRP A O 1
ATOM 762 N N . LEU A 1 101 ? -1.636 9.025 -3.348 1.00 93.44 101 LEU A N 1
ATOM 763 C CA . LEU A 1 101 ? -2.844 8.250 -3.080 1.00 93.44 101 LEU A CA 1
ATOM 764 C C . LEU A 1 101 ? -2.639 7.342 -1.868 1.00 93.44 101 LEU A C 1
ATOM 766 O O . LEU A 1 101 ? -1.511 6.986 -1.526 1.00 93.44 101 LEU A O 1
ATOM 770 N N . GLY A 1 102 ? -3.747 6.929 -1.254 1.00 92.75 102 GLY A N 1
ATOM 771 C CA . GLY A 1 102 ? -3.739 5.836 -0.286 1.00 92.75 102 GLY A CA 1
ATOM 772 C C . GLY A 1 102 ? -3.282 4.512 -0.906 1.00 92.75 102 GLY A C 1
ATOM 773 O O . GLY A 1 102 ? -3.377 4.301 -2.118 1.00 92.75 102 GLY A O 1
ATOM 774 N N . THR A 1 103 ? -2.807 3.600 -0.063 1.00 91.69 103 THR A N 1
ATOM 775 C CA . THR A 1 103 ? -2.328 2.277 -0.470 1.00 91.69 103 THR A CA 1
ATOM 776 C C . THR A 1 103 ? -2.964 1.197 0.397 1.00 91.69 103 THR A C 1
ATOM 778 O O . THR A 1 103 ? -3.122 1.350 1.607 1.00 91.69 103 THR A O 1
ATOM 781 N N . LEU A 1 104 ? -3.349 0.079 -0.219 1.00 93.31 104 LEU A N 1
ATOM 782 C CA . LEU A 1 104 ? -3.847 -1.082 0.514 1.00 93.31 104 LEU A CA 1
ATOM 783 C C . LEU A 1 104 ? -2.664 -1.945 0.967 1.00 93.31 104 LEU A C 1
ATOM 785 O O . LEU A 1 104 ? -1.842 -2.358 0.142 1.00 93.31 104 LEU A O 1
ATOM 789 N N . GLY A 1 105 ? -2.584 -2.221 2.268 1.00 92.31 105 GLY A N 1
ATOM 790 C CA . GLY A 1 105 ? -1.549 -3.081 2.838 1.00 92.31 105 GLY A CA 1
ATOM 791 C C . GLY A 1 105 ? -1.803 -4.548 2.492 1.00 92.31 105 GLY A C 1
ATOM 792 O O . GLY A 1 105 ? -2.802 -5.121 2.925 1.00 92.31 105 GLY A O 1
ATOM 793 N N . LEU A 1 106 ? -0.906 -5.154 1.710 1.00 93.38 106 LEU A N 1
ATOM 794 C CA . LEU A 1 106 ? -1.018 -6.539 1.226 1.00 93.38 106 LEU A CA 1
ATOM 795 C C . LEU A 1 106 ? 0.107 -7.449 1.728 1.00 93.38 106 LEU A C 1
ATOM 797 O O . LEU A 1 106 ? 0.250 -8.574 1.248 1.00 93.38 106 LEU A O 1
ATOM 801 N N . SER A 1 107 ? 0.902 -6.991 2.696 1.00 91.62 107 SER A N 1
ATOM 802 C CA . SER A 1 107 ? 1.847 -7.887 3.350 1.00 91.62 107 SER A CA 1
ATOM 803 C C . SER A 1 107 ? 1.094 -8.902 4.217 1.00 91.62 107 SER A C 1
ATOM 805 O O . SER A 1 107 ? 0.195 -8.517 4.973 1.00 91.62 107 SER A O 1
ATOM 807 N N . PRO A 1 108 ? 1.430 -10.202 4.160 1.00 91.88 108 PRO A N 1
ATOM 808 C CA . PRO A 1 108 ? 0.862 -11.182 5.076 1.00 91.88 108 PRO A CA 1
ATOM 809 C C . PRO A 1 108 ? 1.433 -11.055 6.494 1.00 91.88 108 PRO A C 1
ATOM 811 O O . PRO A 1 108 ? 0.827 -11.581 7.429 1.00 91.88 108 PRO A O 1
ATOM 814 N N . TYR A 1 109 ? 2.564 -10.367 6.668 1.00 90.44 109 TYR A N 1
ATOM 815 C CA . TYR A 1 109 ? 3.265 -10.253 7.944 1.00 90.44 109 TYR A CA 1
ATOM 816 C C . TYR A 1 109 ? 2.587 -9.264 8.897 1.00 90.44 109 TYR A C 1
ATOM 818 O O . TYR A 1 109 ? 2.052 -8.249 8.441 1.00 90.44 109 TYR A O 1
ATOM 826 N N . PRO A 1 110 ? 2.606 -9.535 10.215 1.00 91.12 110 PRO A N 1
ATOM 827 C CA . PRO A 1 110 ? 2.028 -8.635 11.202 1.00 91.12 110 PRO A CA 1
ATOM 828 C C . PRO A 1 110 ? 2.738 -7.276 11.218 1.00 91.12 110 PRO A C 1
ATOM 830 O O . PRO A 1 110 ? 3.930 -7.174 10.932 1.00 91.12 110 PRO A O 1
ATOM 833 N N . PHE A 1 111 ? 1.989 -6.239 11.580 1.00 90.06 111 PHE A N 1
ATOM 834 C CA . PHE A 1 111 ? 2.496 -4.889 11.780 1.00 90.06 111 PHE A CA 1
ATOM 835 C C . PHE A 1 111 ? 2.876 -4.688 13.250 1.00 90.06 111 PHE A C 1
ATOM 837 O O . PHE A 1 111 ? 2.088 -5.009 14.137 1.00 90.06 111 PHE A O 1
ATOM 844 N N . ASN A 1 112 ? 4.047 -4.108 13.508 1.00 88.69 112 ASN A N 1
ATOM 845 C CA . ASN A 1 112 ? 4.484 -3.748 14.856 1.00 88.69 112 ASN A CA 1
ATOM 846 C C . ASN A 1 112 ? 4.620 -2.232 14.982 1.00 88.69 112 ASN A C 1
ATOM 848 O O . ASN A 1 112 ? 5.050 -1.562 14.041 1.00 88.69 112 ASN A O 1
ATOM 852 N N . PHE A 1 113 ? 4.271 -1.711 16.156 1.00 88.69 113 PHE A N 1
ATOM 853 C CA . PHE A 1 113 ? 4.581 -0.336 16.541 1.00 88.69 113 PHE A CA 1
ATOM 854 C C . PHE A 1 113 ? 5.963 -0.298 17.218 1.00 88.69 113 PHE A C 1
ATOM 856 O O . PHE A 1 113 ? 6.849 -1.079 16.880 1.00 88.69 113 PHE A O 1
ATOM 863 N N . THR A 1 114 ? 6.176 0.625 18.158 1.00 82.94 114 THR A N 1
ATOM 864 C CA . THR A 1 114 ? 7.427 0.728 18.925 1.00 82.94 114 THR A CA 1
ATOM 865 C C . THR A 1 114 ? 7.652 -0.472 19.848 1.00 82.94 114 THR A C 1
ATOM 867 O O . THR A 1 114 ? 8.793 -0.862 20.069 1.00 82.94 114 THR A O 1
ATOM 870 N N . ASP A 1 115 ? 6.571 -1.049 20.375 1.00 74.00 115 ASP A N 1
ATOM 871 C CA . ASP A 1 115 ? 6.606 -2.285 21.152 1.00 74.00 115 ASP A CA 1
ATOM 872 C C . ASP A 1 115 ? 6.427 -3.490 20.212 1.00 74.00 115 ASP A C 1
ATOM 874 O O . ASP A 1 115 ? 5.518 -3.503 19.376 1.00 74.00 115 ASP A O 1
ATOM 878 N N . LEU A 1 116 ? 7.318 -4.476 20.333 1.00 75.69 116 LEU A N 1
ATOM 879 C CA . LEU A 1 116 ? 7.313 -5.703 19.532 1.00 75.69 116 LEU A CA 1
ATOM 880 C C . LEU A 1 116 ? 6.497 -6.833 20.186 1.00 75.69 116 LEU A C 1
ATOM 882 O O . LEU A 1 116 ? 6.325 -7.884 19.568 1.00 75.69 116 LEU A O 1
ATOM 886 N N . ASP A 1 117 ? 5.985 -6.623 21.402 1.00 81.56 117 ASP A N 1
ATOM 887 C CA . ASP A 1 117 ? 5.281 -7.645 22.181 1.00 81.56 117 ASP A CA 1
ATOM 888 C C . ASP A 1 117 ? 3.775 -7.751 21.848 1.00 81.56 117 ASP A C 1
ATOM 890 O O . ASP A 1 117 ? 3.140 -8.746 22.205 1.00 81.56 117 ASP A O 1
ATOM 894 N N . ASP A 1 118 ? 3.195 -6.783 21.119 1.00 86.75 118 ASP A N 1
ATOM 895 C CA . ASP A 1 118 ? 1.801 -6.821 20.622 1.00 86.75 118 ASP A CA 1
ATOM 896 C C . ASP A 1 118 ? 1.737 -6.677 19.084 1.00 86.75 118 ASP A C 1
ATOM 898 O O . ASP A 1 118 ? 1.365 -5.614 18.565 1.00 86.75 118 ASP A O 1
ATOM 902 N N . PRO A 1 119 ? 2.105 -7.725 18.317 1.00 91.44 119 PRO A N 1
ATOM 903 C CA . PRO A 1 119 ? 2.021 -7.702 16.862 1.00 91.44 119 PRO A CA 1
ATOM 904 C C . PRO A 1 119 ? 0.571 -7.609 16.388 1.00 91.44 119 PRO A C 1
ATOM 906 O O . PRO A 1 119 ? -0.271 -8.456 16.696 1.00 91.44 119 PRO A O 1
ATOM 909 N N . GLN A 1 120 ? 0.280 -6.611 15.557 1.00 93.88 120 GLN A N 1
ATOM 910 C CA . GLN A 1 120 ? -1.045 -6.431 14.979 1.00 93.88 120 GLN A CA 1
ATOM 911 C C . GLN A 1 120 ? -1.207 -7.285 13.716 1.00 93.88 120 GLN A C 1
ATOM 913 O O . GLN A 1 120 ? -0.352 -7.241 12.826 1.00 93.88 120 GLN A O 1
ATOM 918 N N . PRO A 1 121 ? -2.302 -8.052 13.586 1.00 94.81 121 PRO A N 1
ATOM 919 C CA . PRO A 1 121 ? -2.540 -8.858 12.399 1.00 94.81 121 PRO A CA 1
ATOM 920 C C . PRO A 1 121 ? -2.716 -7.978 11.155 1.00 94.81 121 PRO A C 1
ATOM 922 O O . PRO A 1 121 ? -3.409 -6.962 11.179 1.00 94.81 121 PRO A O 1
ATOM 925 N N . SER A 1 122 ? -2.109 -8.405 10.048 1.00 94.62 122 SER A N 1
ATOM 926 C CA . SER A 1 122 ? -2.308 -7.799 8.730 1.00 94.62 122 SER A CA 1
ATOM 927 C C . SER A 1 122 ? -3.722 -8.032 8.194 1.00 94.62 122 SER A C 1
ATOM 929 O O . SER A 1 122 ? -4.419 -8.966 8.614 1.00 94.62 122 SER A O 1
ATOM 931 N N . LEU A 1 123 ? -4.103 -7.258 7.176 1.00 96.00 123 LEU A N 1
ATOM 932 C CA . LEU A 1 123 ? -5.360 -7.438 6.447 1.00 96.00 123 LEU A CA 1
ATOM 933 C C . LEU A 1 123 ? -5.521 -8.870 5.919 1.00 96.00 123 LEU A C 1
ATOM 935 O O . LEU A 1 123 ? -6.539 -9.517 6.168 1.00 96.00 123 LEU A O 1
ATOM 939 N N . LEU A 1 124 ? -4.497 -9.403 5.245 1.00 96.00 124 LEU A N 1
ATOM 940 C CA . LEU A 1 124 ? -4.549 -10.754 4.679 1.00 96.00 124 LEU A CA 1
ATOM 941 C C . LEU A 1 124 ? -4.629 -11.836 5.757 1.00 96.00 124 LEU A C 1
ATOM 943 O O . LEU A 1 124 ? -5.384 -12.798 5.601 1.00 96.00 124 LEU A O 1
ATOM 947 N N . SER A 1 125 ? -3.890 -11.683 6.861 1.00 95.88 125 SER A N 1
ATOM 948 C CA . SER A 1 125 ? -3.967 -12.637 7.972 1.00 95.88 125 SER A CA 1
ATOM 949 C C . SER A 1 125 ? -5.350 -12.627 8.628 1.00 95.88 125 SER A C 1
ATOM 951 O O . SER A 1 125 ? -5.903 -13.696 8.883 1.00 95.88 125 SER A O 1
ATOM 953 N N . THR A 1 126 ? -5.958 -11.448 8.801 1.00 97.12 126 THR A N 1
ATOM 954 C CA . THR A 1 126 ? -7.326 -11.310 9.314 1.00 97.12 126 THR A CA 1
ATOM 955 C C . THR A 1 126 ? -8.329 -11.996 8.390 1.00 97.12 126 THR A C 1
ATOM 957 O O . THR A 1 126 ? -9.105 -12.836 8.850 1.00 97.12 126 THR A O 1
ATOM 960 N N . LEU A 1 127 ? -8.290 -11.697 7.087 1.00 97.38 127 LEU A N 1
ATOM 961 C CA . LEU A 1 127 ? -9.187 -12.298 6.096 1.00 97.38 127 LEU A CA 1
ATOM 962 C C . LEU A 1 127 ? -9.073 -13.826 6.085 1.00 97.38 127 LEU A C 1
ATOM 964 O O . LEU A 1 127 ? -10.086 -14.525 6.098 1.00 97.38 127 LEU A O 1
ATOM 968 N N . ARG A 1 128 ? -7.848 -14.363 6.103 1.00 97.38 128 ARG A N 1
ATOM 969 C CA . ARG A 1 128 ? -7.625 -15.813 6.119 1.00 97.38 128 ARG A CA 1
ATOM 970 C C . ARG A 1 128 ? -8.106 -16.453 7.417 1.00 97.38 128 ARG A C 1
ATOM 972 O O . ARG A 1 128 ? -8.767 -17.484 7.366 1.00 97.38 128 ARG A O 1
ATOM 979 N N . ASN A 1 129 ? -7.800 -15.856 8.568 1.00 97.38 129 ASN A N 1
ATOM 980 C CA . ASN A 1 129 ? -8.209 -16.386 9.872 1.00 97.38 129 ASN A CA 1
ATOM 981 C C . ASN A 1 129 ? -9.735 -16.403 10.028 1.00 97.38 129 ASN A C 1
ATOM 983 O O . ASN A 1 129 ? -10.285 -17.314 10.640 1.00 97.38 129 ASN A O 1
ATOM 987 N N . GLN A 1 130 ? -10.427 -15.440 9.417 1.00 97.12 130 GLN A N 1
ATOM 988 C CA . GLN A 1 130 ? -11.889 -15.401 9.343 1.00 97.12 130 GLN A CA 1
ATOM 989 C C . GLN A 1 130 ? -12.468 -16.278 8.219 1.00 97.12 130 GLN A C 1
ATOM 991 O O . GLN A 1 130 ? -13.672 -16.255 7.986 1.00 97.12 130 GLN A O 1
ATOM 996 N N . SER A 1 131 ? -11.640 -17.071 7.530 1.00 96.88 131 SER A N 1
ATOM 997 C CA . SER A 1 131 ? -12.042 -17.932 6.406 1.00 96.88 131 SER A CA 1
ATOM 998 C C . SER A 1 131 ? -12.704 -17.177 5.240 1.00 96.88 131 SER A C 1
ATOM 1000 O O . SER A 1 131 ? -13.485 -17.756 4.488 1.00 96.88 131 SER A O 1
ATOM 1002 N N . LEU A 1 132 ? -12.386 -15.888 5.075 1.00 96.06 132 LEU A N 1
ATOM 1003 C CA . LEU A 1 132 ? -12.889 -15.033 3.991 1.00 96.06 132 LEU A CA 1
ATOM 1004 C C . LEU A 1 132 ? -12.070 -15.183 2.704 1.00 96.06 132 LEU A C 1
ATOM 1006 O O . LEU A 1 132 ? -12.581 -14.933 1.618 1.00 96.06 132 LEU A O 1
ATOM 1010 N N . ILE A 1 133 ? -10.810 -15.609 2.826 1.00 96.88 133 ILE A N 1
ATOM 1011 C CA . ILE A 1 133 ? -9.944 -15.985 1.705 1.00 96.88 133 ILE A CA 1
ATOM 1012 C C . ILE A 1 133 ? -9.288 -17.345 1.989 1.00 96.88 133 ILE A C 1
ATOM 1014 O O . ILE A 1 133 ? -8.946 -17.631 3.140 1.00 96.88 133 ILE A O 1
ATOM 1018 N N . PRO A 1 134 ? -9.073 -18.195 0.969 1.00 96.88 134 PRO A N 1
ATOM 1019 C CA . PRO A 1 134 ? -8.534 -19.543 1.168 1.00 96.88 134 PRO A CA 1
ATOM 1020 C C . PRO A 1 134 ? -7.018 -19.579 1.428 1.00 96.88 134 PRO A C 1
ATOM 1022 O O . PRO A 1 134 ? -6.489 -20.598 1.877 1.00 96.88 134 PRO A O 1
ATOM 1025 N N . SER A 1 135 ? -6.291 -18.492 1.156 1.00 97.50 135 SER A N 1
ATOM 1026 C CA . SER A 1 135 ? -4.838 -18.417 1.332 1.00 97.50 135 SER A CA 1
ATOM 1027 C C . SER A 1 135 ? -4.364 -16.980 1.586 1.00 97.50 135 SER A C 1
ATOM 1029 O O . SER A 1 135 ? -5.145 -16.043 1.471 1.00 97.50 135 SER A O 1
ATOM 1031 N N . LEU A 1 136 ? -3.084 -16.806 1.938 1.00 95.31 136 LEU A N 1
ATOM 1032 C CA . LEU A 1 136 ? -2.447 -15.484 2.066 1.00 95.31 136 LEU A CA 1
ATOM 1033 C C . LEU A 1 136 ? -1.900 -14.950 0.732 1.00 95.31 136 LEU A C 1
ATOM 1035 O O . LEU A 1 136 ? -1.301 -13.879 0.715 1.00 95.31 136 LEU A O 1
ATOM 1039 N N . SER A 1 137 ? -2.044 -15.694 -0.370 1.00 94.94 137 SER A N 1
ATOM 1040 C CA . SER A 1 137 ? -1.584 -15.216 -1.672 1.00 94.94 137 SER A CA 1
ATOM 1041 C C . SER A 1 137 ? -2.545 -14.178 -2.227 1.00 94.94 137 SER A C 1
ATOM 1043 O O . SER A 1 137 ? -3.734 -14.189 -1.922 1.00 94.94 137 SER A O 1
ATOM 1045 N N . TRP A 1 138 ? -2.053 -13.339 -3.119 1.00 95.00 138 TRP A N 1
ATOM 1046 C CA . TRP A 1 138 ? -2.872 -12.428 -3.899 1.00 95.00 138 TRP A CA 1
ATOM 1047 C C . TRP A 1 138 ? -2.271 -12.283 -5.293 1.00 95.00 138 TRP A C 1
ATOM 1049 O O . TRP A 1 138 ? -1.089 -12.559 -5.503 1.00 95.00 138 TRP A O 1
ATOM 1059 N N . ALA A 1 139 ? -3.094 -11.865 -6.244 1.00 94.88 139 ALA A N 1
ATOM 1060 C CA . ALA A 1 139 ? -2.674 -11.547 -7.596 1.00 94.88 139 ALA A CA 1
ATOM 1061 C C . ALA A 1 139 ? -3.124 -10.136 -7.947 1.00 94.88 139 ALA A C 1
ATOM 1063 O O . ALA A 1 139 ? -4.228 -9.730 -7.600 1.00 94.88 139 ALA A O 1
ATOM 1064 N N . TYR A 1 140 ? -2.269 -9.401 -8.646 1.00 92.69 140 TYR A N 1
ATOM 1065 C CA . TYR A 1 140 ? -2.545 -8.038 -9.071 1.00 92.69 140 TYR A CA 1
ATOM 1066 C C . TYR A 1 140 ? -2.273 -7.887 -10.559 1.00 92.69 140 TYR A C 1
ATOM 1068 O O . TYR A 1 140 ? -1.249 -8.341 -11.071 1.00 92.69 140 TYR A O 1
ATOM 1076 N N . THR A 1 141 ? -3.175 -7.193 -11.239 1.00 91.94 141 THR A N 1
ATOM 1077 C CA . THR A 1 141 ? -2.959 -6.671 -12.580 1.00 91.94 141 THR A CA 1
ATOM 1078 C C . THR A 1 141 ? -3.231 -5.177 -12.578 1.00 91.94 141 THR A C 1
ATOM 1080 O O . THR A 1 141 ? -4.277 -4.729 -12.122 1.00 91.94 141 THR A O 1
ATOM 1083 N N . ALA A 1 142 ? -2.290 -4.392 -13.104 1.00 89.75 142 ALA A N 1
ATOM 1084 C CA . ALA A 1 142 ? -2.433 -2.937 -13.175 1.00 89.75 142 ALA A CA 1
ATOM 1085 C C . ALA A 1 142 ? -3.451 -2.473 -14.233 1.00 89.75 142 ALA A C 1
ATOM 1087 O O . ALA A 1 142 ? -3.811 -1.299 -14.274 1.00 89.75 142 ALA A O 1
ATOM 1088 N N . GLY A 1 143 ? -3.918 -3.385 -15.089 1.00 91.31 143 GLY A N 1
ATOM 1089 C CA . GLY A 1 143 ? -4.746 -3.055 -16.242 1.00 91.31 143 GLY A CA 1
ATOM 1090 C C . GLY A 1 143 ? -3.931 -2.498 -17.413 1.00 91.31 143 GLY A C 1
ATOM 1091 O O . GLY A 1 143 ? -2.700 -2.535 -17.437 1.00 91.31 143 GLY A O 1
ATOM 1092 N N . ALA A 1 144 ? -4.634 -2.019 -18.434 1.00 90.69 144 ALA A N 1
ATOM 1093 C CA . ALA A 1 144 ? -4.064 -1.406 -19.625 1.00 90.69 144 ALA A CA 1
ATOM 1094 C C . ALA A 1 144 ? -4.987 -0.286 -20.114 1.00 90.69 144 ALA A C 1
ATOM 1096 O O . ALA A 1 144 ? -5.837 -0.493 -20.985 1.00 90.69 144 ALA A O 1
ATOM 1097 N N . GLN A 1 145 ? -4.790 0.909 -19.556 1.00 87.56 145 GLN A N 1
ATOM 1098 C CA . GLN A 1 145 ? -5.613 2.084 -19.857 1.00 87.56 145 GLN A CA 1
ATOM 1099 C C . GLN A 1 145 ? -5.509 2.538 -21.320 1.00 87.56 145 GLN A C 1
ATOM 1101 O O . GLN A 1 145 ? -6.438 3.115 -21.868 1.00 87.56 145 GLN A O 1
ATOM 1106 N N . TYR A 1 146 ? -4.389 2.241 -21.982 1.00 88.00 146 TYR A N 1
ATOM 1107 C CA . TYR A 1 146 ? -4.144 2.605 -23.379 1.00 88.00 146 TYR A CA 1
ATOM 1108 C C . TYR A 1 146 ? -4.872 1.710 -24.402 1.00 88.00 146 TYR A C 1
ATOM 1110 O O . TYR A 1 146 ? -4.778 1.962 -25.604 1.00 88.00 146 TYR A O 1
ATOM 1118 N N . LYS A 1 147 ? -5.542 0.629 -23.973 1.00 89.00 147 LYS A N 1
ATOM 1119 C CA . LYS A 1 147 ? -6.309 -0.252 -24.871 1.00 89.00 147 LYS A CA 1
ATOM 1120 C C . LYS A 1 147 ? -7.706 0.309 -25.142 1.00 89.00 147 LYS A C 1
ATOM 1122 O O . LYS A 1 147 ? -8.218 1.122 -24.383 1.00 89.00 147 LYS A O 1
ATOM 1127 N N . ASN A 1 148 ? -8.331 -0.158 -26.224 1.00 89.88 148 ASN A N 1
ATOM 1128 C CA . ASN A 1 148 ? -9.727 0.138 -26.535 1.00 89.88 148 ASN A CA 1
ATOM 1129 C C . ASN A 1 148 ? -10.522 -1.174 -26.740 1.00 89.88 148 ASN A C 1
ATOM 1131 O O . ASN A 1 148 ? -10.252 -1.872 -27.723 1.00 89.88 148 ASN A O 1
ATOM 1135 N N . PRO A 1 149 ? -11.470 -1.524 -25.848 1.00 90.06 149 PRO A N 1
ATOM 1136 C CA . PRO A 1 149 ? -11.769 -0.825 -24.595 1.00 90.06 149 PRO A CA 1
ATOM 1137 C C . PRO A 1 149 ? -10.597 -0.907 -23.592 1.00 90.06 149 PRO A C 1
ATOM 1139 O O . PRO A 1 149 ? -9.777 -1.830 -23.693 1.00 90.06 149 PRO A O 1
ATOM 1142 N N . PRO A 1 150 ? -10.491 0.042 -22.641 1.00 90.25 150 PRO A N 1
ATOM 1143 C CA . PRO A 1 150 ? -9.506 -0.030 -21.567 1.00 90.25 150 PRO A CA 1
ATOM 1144 C C . PRO A 1 150 ? -9.655 -1.319 -20.760 1.00 90.25 150 PRO A C 1
ATOM 1146 O O . PRO A 1 150 ? -10.765 -1.804 -20.537 1.00 90.25 150 PRO A O 1
ATOM 1149 N N . VAL A 1 151 ? -8.532 -1.873 -20.307 1.00 90.69 151 VAL A N 1
ATOM 1150 C CA . VAL A 1 151 ? -8.535 -3.018 -19.388 1.00 90.69 151 VAL A CA 1
ATOM 1151 C C . VAL A 1 151 ? -8.339 -2.489 -17.976 1.00 90.69 151 VAL A C 1
ATOM 1153 O O . VAL A 1 151 ? -7.322 -1.854 -17.706 1.00 90.69 151 VAL A O 1
ATOM 1156 N N . LEU A 1 152 ? -9.288 -2.762 -17.084 1.00 89.88 152 L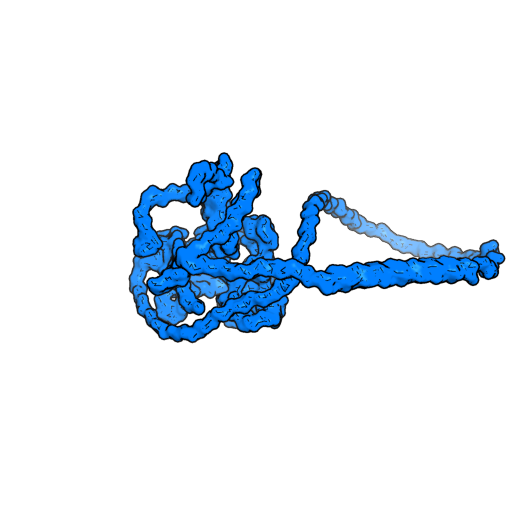EU A N 1
ATOM 1157 C CA . LEU A 1 152 ? -9.201 -2.349 -15.685 1.00 89.88 152 LEU A CA 1
ATOM 1158 C C . LEU A 1 152 ? -8.144 -3.140 -14.921 1.00 89.88 152 LEU A C 1
ATOM 1160 O O . LEU A 1 152 ? -7.831 -4.285 -15.261 1.00 89.88 152 LEU A O 1
ATOM 1164 N N . GLY A 1 153 ? -7.612 -2.507 -13.878 1.00 90.69 153 GLY A N 1
ATOM 1165 C CA . GLY A 1 153 ? -6.820 -3.205 -12.881 1.00 90.69 153 GLY A CA 1
ATOM 1166 C C . GLY A 1 153 ? -7.696 -4.135 -12.043 1.00 90.69 153 GLY A C 1
ATOM 1167 O O . GLY A 1 153 ? -8.855 -3.826 -11.766 1.00 90.69 153 GLY A O 1
ATOM 1168 N N . SER A 1 154 ? -7.130 -5.264 -11.635 1.00 91.50 154 SER A N 1
ATOM 1169 C CA . SER A 1 154 ? -7.795 -6.248 -10.779 1.00 91.50 154 SER A CA 1
ATOM 1170 C C . SER A 1 154 ? -6.839 -6.716 -9.689 1.00 91.50 154 SER A C 1
ATOM 1172 O O . SER A 1 154 ? -5.652 -6.944 -9.945 1.00 91.50 154 SER A O 1
ATOM 1174 N N . LEU A 1 155 ? -7.354 -6.831 -8.469 1.00 93.69 155 LEU A N 1
ATOM 1175 C CA . LEU A 1 155 ? -6.674 -7.404 -7.316 1.00 93.69 155 LEU A CA 1
ATOM 1176 C C . LEU A 1 155 ? -7.501 -8.579 -6.793 1.00 93.69 155 LEU A C 1
ATOM 1178 O O . LEU A 1 155 ? -8.627 -8.408 -6.343 1.00 93.69 155 LEU A O 1
ATOM 1182 N N . THR A 1 156 ? -6.921 -9.769 -6.810 1.00 95.00 156 THR A N 1
ATOM 1183 C CA . THR A 1 156 ? -7.552 -11.014 -6.375 1.00 95.00 156 THR A CA 1
ATOM 1184 C C . THR A 1 156 ? -6.904 -11.484 -5.074 1.00 95.00 156 THR A C 1
ATOM 1186 O O . THR A 1 156 ? -5.713 -11.784 -5.058 1.00 95.00 156 THR A O 1
ATOM 1189 N N . LEU A 1 157 ? -7.657 -11.580 -3.977 1.00 95.75 157 LEU A N 1
ATOM 1190 C CA . LEU A 1 157 ? -7.151 -12.034 -2.677 1.00 95.75 157 LEU A CA 1
ATOM 1191 C C . LEU A 1 157 ? -7.454 -13.520 -2.449 1.00 95.75 157 LEU A C 1
ATOM 1193 O O . LEU A 1 157 ? -8.571 -13.993 -2.661 1.00 95.75 157 LEU A O 1
ATOM 1197 N N . GLY A 1 158 ? -6.455 -14.259 -1.976 1.00 96.19 158 GLY A N 1
ATOM 1198 C CA . GLY A 1 158 ? -6.512 -15.696 -1.717 1.00 96.19 158 GLY A CA 1
ATOM 1199 C C . GLY A 1 158 ? -6.225 -16.587 -2.926 1.00 96.19 158 GLY A C 1
ATOM 1200 O O . GLY A 1 158 ? -6.228 -17.810 -2.783 1.00 96.19 158 GLY A O 1
ATOM 1201 N N . GLY A 1 159 ? -5.959 -16.013 -4.099 1.00 95.25 159 GLY A N 1
ATOM 1202 C CA . GLY A 1 159 ? -5.751 -16.755 -5.339 1.00 95.25 159 GLY A CA 1
ATOM 1203 C C . GLY A 1 159 ? -5.377 -15.837 -6.497 1.00 95.25 159 GLY A C 1
ATOM 1204 O O . GLY A 1 159 ? -4.732 -14.812 -6.291 1.00 95.25 159 GLY A O 1
ATOM 1205 N N . TYR A 1 160 ? -5.781 -16.217 -7.707 1.00 95.00 160 TYR A N 1
ATOM 1206 C CA . TYR A 1 160 ? -5.521 -15.466 -8.930 1.00 95.00 160 TYR A CA 1
ATOM 1207 C C . TYR A 1 160 ? -6.636 -15.682 -9.962 1.00 95.00 160 TYR A C 1
ATOM 1209 O O . TYR A 1 160 ? -7.300 -16.719 -9.949 1.00 95.00 160 TYR A O 1
ATOM 1217 N N . ASP A 1 161 ? -6.800 -14.733 -10.882 1.00 92.94 161 ASP A N 1
ATOM 1218 C CA . ASP A 1 161 ? -7.707 -14.846 -12.027 1.00 92.94 161 ASP A CA 1
ATOM 1219 C C . ASP A 1 161 ? -6.957 -15.374 -13.267 1.00 92.94 161 ASP A C 1
ATOM 1221 O O . ASP A 1 161 ? -6.086 -14.708 -13.834 1.00 92.94 161 ASP A O 1
ATOM 1225 N N . THR A 1 162 ? -7.306 -16.589 -13.706 1.00 92.50 162 THR A N 1
ATOM 1226 C CA . THR A 1 162 ? -6.720 -17.261 -14.886 1.00 92.50 162 THR A CA 1
ATOM 1227 C C . THR A 1 162 ? -6.909 -16.502 -16.198 1.00 92.50 162 THR A C 1
ATOM 1229 O O . THR A 1 162 ? -6.190 -16.763 -17.159 1.00 92.50 162 THR A O 1
ATOM 1232 N N . THR A 1 163 ? -7.871 -15.582 -16.273 1.00 90.44 163 THR A N 1
ATOM 1233 C CA . THR A 1 163 ? -8.168 -14.821 -17.493 1.00 90.44 163 THR A CA 1
ATOM 1234 C C . THR A 1 163 ? -7.236 -13.621 -17.684 1.00 90.44 163 THR A C 1
ATOM 1236 O O . THR A 1 163 ? -7.219 -13.014 -18.755 1.00 90.44 163 THR A O 1
ATOM 1239 N N . ARG A 1 164 ? -6.421 -13.288 -16.672 1.00 89.31 164 ARG A N 1
ATOM 1240 C CA . ARG A 1 164 ? -5.590 -12.073 -16.646 1.00 89.31 164 ARG A CA 1
ATOM 1241 C C . ARG A 1 164 ? -4.132 -12.290 -17.045 1.00 89.31 164 ARG A C 1
ATOM 1243 O O . ARG A 1 164 ? -3.375 -11.326 -17.121 1.00 89.31 164 ARG A O 1
ATOM 1250 N N . PHE A 1 165 ? -3.717 -13.525 -17.319 1.00 89.19 165 PHE A N 1
ATOM 1251 C CA . PHE A 1 165 ? -2.351 -13.839 -17.742 1.00 89.19 165 PHE A CA 1
ATOM 1252 C C . PHE A 1 165 ? -2.308 -15.080 -18.634 1.00 89.19 165 PHE A C 1
ATOM 1254 O O . PHE A 1 165 ? -3.241 -15.873 -18.682 1.00 89.19 165 PHE A O 1
ATOM 1261 N N . THR A 1 166 ? -1.197 -15.257 -19.352 1.00 92.75 166 THR A N 1
ATOM 1262 C CA . THR A 1 166 ? -0.924 -16.512 -20.064 1.00 92.75 166 THR A CA 1
ATOM 1263 C C . THR A 1 166 ? -0.298 -17.509 -19.087 1.00 92.75 166 THR A C 1
ATOM 1265 O O . THR A 1 166 ? 0.787 -17.215 -18.566 1.00 92.75 166 THR A O 1
ATOM 1268 N N . PRO A 1 167 ? -0.936 -18.669 -18.830 1.00 93.19 167 PRO A N 1
ATOM 1269 C CA . PRO A 1 167 ? -0.401 -19.668 -17.917 1.00 93.19 167 PRO A CA 1
ATOM 1270 C C . PRO A 1 167 ? 1.024 -20.069 -18.286 1.00 93.19 167 PRO A C 1
ATOM 1272 O O . PRO A 1 167 ? 1.339 -20.335 -19.446 1.00 93.19 167 PRO A O 1
ATOM 1275 N N . ASN A 1 168 ? 1.891 -20.101 -17.284 1.00 93.62 168 ASN A N 1
ATOM 1276 C CA . ASN A 1 168 ? 3.287 -20.480 -17.421 1.00 93.62 168 ASN A CA 1
ATOM 1277 C C . ASN A 1 168 ? 3.760 -21.144 -16.120 1.00 93.62 168 ASN A C 1
ATOM 1279 O O . ASN A 1 168 ? 3.088 -21.058 -15.095 1.00 93.62 168 ASN A O 1
ATOM 1283 N N . ASN A 1 169 ? 4.901 -21.832 -16.174 1.00 94.06 169 ASN A N 1
ATOM 1284 C CA . ASN A 1 169 ? 5.466 -22.549 -15.026 1.00 94.06 169 ASN A CA 1
ATOM 1285 C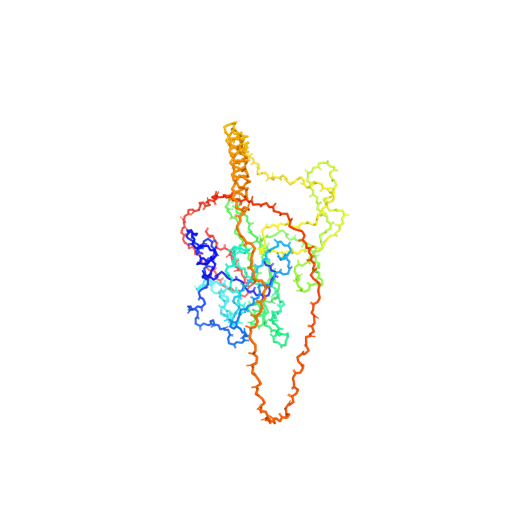 C . ASN A 1 169 ? 6.645 -21.788 -14.395 1.00 94.06 169 ASN A C 1
ATOM 1287 O O . ASN A 1 169 ? 7.636 -22.392 -13.984 1.00 94.06 169 ASN A O 1
ATOM 1291 N N . VAL A 1 170 ? 6.587 -20.455 -14.409 1.00 93.06 170 VAL A N 1
ATOM 1292 C CA . VAL A 1 170 ? 7.642 -19.608 -13.856 1.00 93.06 170 VAL A CA 1
ATOM 1293 C C . VAL A 1 170 ? 7.276 -19.234 -12.426 1.00 93.06 170 VAL A C 1
ATOM 1295 O O . VAL A 1 170 ? 6.210 -18.687 -12.164 1.00 93.06 170 VAL A O 1
ATOM 1298 N N . SER A 1 171 ? 8.187 -19.518 -11.502 1.00 92.69 171 SER A N 1
ATOM 1299 C CA . SER A 1 171 ? 8.083 -19.124 -10.101 1.00 92.69 171 SER A CA 1
ATOM 1300 C C . SER A 1 171 ? 9.432 -18.599 -9.643 1.00 92.69 171 SER A C 1
ATOM 1302 O O . SER A 1 171 ? 10.467 -19.211 -9.915 1.00 92.69 171 SER A O 1
ATOM 1304 N N . PHE A 1 172 ? 9.412 -17.485 -8.921 1.00 91.69 172 PHE A N 1
ATOM 1305 C CA . PHE A 1 172 ? 10.600 -16.883 -8.334 1.00 91.69 172 PHE A CA 1
ATOM 1306 C C . PHE A 1 172 ? 10.460 -16.915 -6.813 1.00 91.69 172 PHE A C 1
ATOM 1308 O O . PHE A 1 172 ? 9.416 -16.509 -6.304 1.00 91.69 172 PHE A O 1
ATOM 1315 N N . PRO A 1 173 ? 11.462 -17.414 -6.073 1.00 92.50 173 PRO A N 1
ATOM 1316 C CA . PRO A 1 173 ? 11.448 -17.290 -4.625 1.00 92.50 173 PRO A CA 1
ATOM 1317 C C . PRO A 1 173 ? 11.623 -15.819 -4.234 1.00 92.50 173 PRO A C 1
ATOM 1319 O O . PRO A 1 173 ? 12.442 -15.113 -4.831 1.00 92.50 173 PRO A O 1
ATOM 1322 N N . PHE A 1 174 ? 10.878 -15.380 -3.221 1.00 91.88 174 PHE A N 1
ATOM 1323 C CA . PHE A 1 174 ? 11.121 -14.086 -2.593 1.00 91.88 174 PHE A CA 1
ATOM 1324 C C . PHE A 1 174 ? 12.405 -14.114 -1.756 1.00 91.88 174 PHE A C 1
ATOM 1326 O O . PHE A 1 174 ? 12.853 -15.171 -1.298 1.00 91.88 174 PHE A O 1
ATOM 1333 N N . GLY A 1 175 ? 13.008 -12.941 -1.578 1.00 88.88 175 GLY A N 1
ATOM 1334 C CA . GLY A 1 175 ? 14.137 -12.733 -0.683 1.00 88.88 175 GLY A CA 1
ATOM 1335 C C . GLY A 1 175 ? 13.764 -13.008 0.775 1.00 88.88 175 GLY A C 1
ATOM 1336 O O . GLY A 1 175 ? 12.601 -12.963 1.161 1.00 88.88 175 GLY A O 1
ATOM 1337 N N . ALA A 1 176 ? 14.769 -13.290 1.605 1.00 84.75 176 ALA A N 1
ATOM 1338 C CA . ALA A 1 176 ? 14.564 -13.597 3.025 1.00 84.75 176 ALA A CA 1
ATOM 1339 C C . ALA A 1 176 ? 14.297 -12.356 3.902 1.00 84.75 176 ALA A C 1
ATOM 1341 O O . ALA A 1 176 ? 14.061 -12.490 5.101 1.00 84.75 176 ALA A O 1
ATOM 1342 N N . ASP A 1 177 ? 14.382 -11.158 3.324 1.00 82.50 177 ASP A N 1
ATOM 1343 C CA . ASP A 1 177 ? 14.229 -9.894 4.031 1.00 82.50 177 ASP A CA 1
ATOM 1344 C C . ASP A 1 177 ? 12.748 -9.559 4.237 1.00 82.50 177 ASP A C 1
ATOM 1346 O O . ASP A 1 177 ? 12.064 -9.084 3.337 1.00 82.50 177 ASP A O 1
ATOM 1350 N N . PHE A 1 178 ? 12.254 -9.786 5.450 1.00 71.06 178 PHE A N 1
ATOM 1351 C CA . PHE A 1 178 ? 10.865 -9.527 5.836 1.00 71.06 178 PHE A CA 1
ATOM 1352 C C . PHE A 1 178 ? 10.497 -8.037 5.879 1.00 71.06 178 PHE A C 1
ATOM 1354 O O . PHE A 1 178 ? 9.311 -7.722 5.877 1.00 71.06 178 PHE A O 1
ATOM 1361 N N . SER A 1 179 ? 11.472 -7.117 5.878 1.00 75.06 179 SER A N 1
ATOM 1362 C CA . SER A 1 179 ? 11.192 -5.683 5.692 1.00 75.06 179 SER A CA 1
ATOM 1363 C C .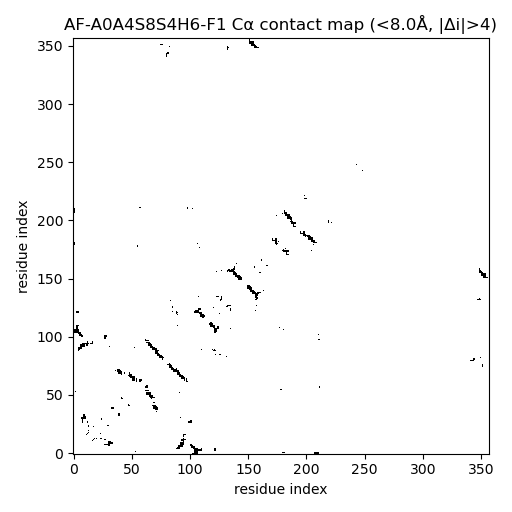 SER A 1 179 ? 10.838 -5.334 4.241 1.00 75.06 179 SER A C 1
ATOM 1365 O O . SER A 1 179 ? 10.298 -4.264 3.976 1.00 75.06 179 SER A O 1
ATOM 1367 N N . ARG A 1 180 ? 11.127 -6.250 3.306 1.00 84.25 180 ARG A N 1
ATOM 1368 C CA . ARG A 1 180 ? 10.884 -6.149 1.864 1.00 84.25 180 ARG A CA 1
ATOM 1369 C C . ARG A 1 180 ? 10.304 -7.471 1.362 1.00 84.25 180 ARG A C 1
ATOM 1371 O O . ARG A 1 180 ? 10.948 -8.221 0.635 1.00 84.25 180 ARG A O 1
ATOM 1378 N N . ASP A 1 181 ? 9.077 -7.773 1.766 1.00 83.62 181 ASP A N 1
ATOM 1379 C CA . ASP A 1 181 ? 8.424 -9.065 1.515 1.00 83.62 181 ASP A CA 1
ATOM 1380 C C . ASP A 1 181 ? 8.292 -9.454 0.029 1.00 83.62 181 ASP A C 1
ATOM 1382 O O . ASP A 1 181 ? 8.291 -10.640 -0.302 1.00 83.62 181 ASP A O 1
ATOM 1386 N N . LEU A 1 182 ? 8.242 -8.470 -0.871 1.00 91.12 182 LEU A N 1
ATOM 1387 C CA . LEU A 1 182 ? 8.219 -8.640 -2.328 1.00 91.12 182 LEU A CA 1
ATOM 1388 C C . LEU A 1 182 ? 9.594 -8.457 -2.997 1.00 91.12 182 LEU A C 1
ATOM 1390 O O . LEU A 1 182 ? 9.685 -8.004 -4.143 1.00 91.12 182 LEU A O 1
ATOM 1394 N N . LEU A 1 183 ? 10.682 -8.778 -2.293 1.00 91.50 183 LEU A N 1
ATOM 1395 C CA . LEU A 1 183 ? 12.034 -8.741 -2.850 1.00 91.50 183 LEU A CA 1
ATOM 1396 C C . LEU A 1 183 ? 12.261 -9.926 -3.801 1.00 91.50 183 LEU A C 1
ATOM 1398 O O . LEU A 1 183 ? 12.062 -11.078 -3.421 1.00 91.50 183 LEU A O 1
ATOM 1402 N N . VAL A 1 184 ? 12.729 -9.670 -5.021 1.00 93.25 184 VAL A N 1
ATOM 1403 C CA . VAL A 1 184 ? 13.065 -10.703 -6.015 1.00 93.25 184 VAL A CA 1
ATOM 1404 C C . VAL A 1 184 ? 14.423 -10.443 -6.662 1.00 93.25 184 VAL A C 1
ATOM 1406 O O . VAL A 1 184 ? 14.868 -9.307 -6.801 1.00 93.25 184 VAL A O 1
ATOM 1409 N N . LYS A 1 185 ? 15.073 -11.517 -7.113 1.00 92.31 185 LYS A N 1
ATOM 1410 C CA . LYS A 1 185 ? 16.329 -11.471 -7.874 1.00 92.31 185 LYS A CA 1
ATOM 1411 C C . LYS A 1 185 ? 16.073 -11.082 -9.333 1.00 92.31 185 LYS A C 1
ATOM 1413 O O . LYS A 1 185 ? 15.521 -11.875 -10.098 1.00 92.31 185 LYS A O 1
ATOM 1418 N N . LEU A 1 186 ? 16.554 -9.915 -9.753 1.00 91.38 186 LEU A N 1
ATOM 1419 C CA . LEU A 1 186 ? 16.604 -9.500 -11.153 1.00 91.38 186 LEU A CA 1
ATOM 1420 C C . LEU A 1 186 ? 17.957 -9.874 -11.764 1.00 91.38 186 LEU A C 1
ATOM 1422 O O . LEU A 1 186 ? 19.000 -9.357 -11.367 1.00 91.38 186 LEU A O 1
ATOM 1426 N N . ARG A 1 187 ? 17.945 -10.780 -12.746 1.00 89.75 187 ARG A N 1
ATOM 1427 C CA . ARG A 1 187 ? 19.185 -11.314 -13.334 1.00 89.75 187 ARG A CA 1
ATOM 1428 C C . ARG A 1 187 ? 19.797 -10.430 -14.412 1.00 89.75 187 ARG A C 1
ATOM 1430 O O . ARG A 1 187 ? 21.010 -10.276 -14.468 1.00 89.75 187 ARG A O 1
ATOM 1437 N N . SER A 1 188 ? 18.963 -9.891 -15.293 1.00 86.19 188 SER A N 1
ATOM 1438 C CA . SER A 1 188 ? 19.404 -9.090 -16.432 1.00 86.19 188 SER A CA 1
ATOM 1439 C C . SER A 1 188 ? 18.261 -8.234 -16.952 1.00 86.19 188 SER A C 1
ATOM 1441 O O . SER A 1 188 ? 17.125 -8.704 -17.007 1.00 86.19 188 SER A O 1
ATOM 1443 N N . ILE A 1 189 ? 18.579 -7.033 -17.424 1.00 84.25 189 ILE A N 1
ATOM 1444 C CA . ILE A 1 189 ? 17.678 -6.215 -18.239 1.00 84.25 189 ILE A CA 1
ATOM 1445 C C . ILE A 1 189 ? 18.281 -6.143 -19.640 1.00 84.25 189 ILE A C 1
ATOM 1447 O O . ILE A 1 189 ? 19.468 -5.848 -19.787 1.00 84.25 189 ILE A O 1
ATOM 1451 N N . SER A 1 190 ? 17.474 -6.422 -20.659 1.00 79.06 190 SER A N 1
ATOM 1452 C CA . SER A 1 190 ? 17.855 -6.294 -22.069 1.00 79.06 190 SER A CA 1
ATOM 1453 C C . SER A 1 190 ? 16.929 -5.299 -22.761 1.00 79.06 190 SER A C 1
ATOM 1455 O O . SER A 1 190 ? 15.807 -5.079 -22.307 1.00 79.06 190 SER A O 1
ATOM 1457 N N . TYR A 1 191 ? 17.415 -4.675 -23.829 1.00 79.69 191 TYR A N 1
ATOM 1458 C CA . TYR A 1 191 ? 16.668 -3.710 -24.629 1.00 79.69 191 TYR A CA 1
ATOM 1459 C C . TYR A 1 191 ? 16.950 -3.952 -26.113 1.00 79.69 191 TYR A C 1
ATOM 1461 O O . TYR A 1 191 ? 18.020 -4.445 -26.476 1.00 79.69 191 TYR A O 1
ATOM 1469 N N . ASP A 1 192 ? 15.964 -3.655 -26.958 1.00 69.62 192 ASP A N 1
ATOM 1470 C CA . ASP A 1 192 ? 15.987 -3.996 -28.381 1.00 69.62 192 ASP A CA 1
ATOM 1471 C C . ASP A 1 192 ? 16.752 -2.953 -29.203 1.00 69.62 192 ASP A C 1
ATOM 1473 O O . ASP A 1 192 ? 16.194 -2.155 -29.955 1.00 69.62 192 ASP A O 1
ATOM 1477 N N . THR A 1 193 ? 18.068 -2.946 -29.032 1.00 70.25 193 THR A N 1
ATOM 1478 C CA . THR A 1 193 ? 18.979 -2.386 -30.028 1.00 70.25 193 THR A CA 1
ATOM 1479 C C . THR A 1 193 ? 19.991 -3.457 -30.398 1.00 70.25 193 THR A C 1
ATOM 1481 O O . THR A 1 193 ? 20.598 -4.099 -29.539 1.00 70.25 193 THR A O 1
ATOM 1484 N N . PHE A 1 194 ? 20.139 -3.686 -31.701 1.00 69.69 194 PHE A N 1
ATOM 1485 C CA . PHE A 1 194 ? 20.906 -4.797 -32.253 1.00 69.69 194 PHE A CA 1
ATOM 1486 C C . PHE A 1 194 ? 22.334 -4.858 -31.679 1.00 69.69 194 PHE A C 1
ATOM 1488 O O . PHE A 1 194 ? 23.122 -3.934 -31.867 1.00 69.69 194 PHE A O 1
ATOM 1495 N N . GLY A 1 195 ? 22.668 -5.958 -30.993 1.00 67.00 195 GLY A N 1
ATOM 1496 C CA . GLY A 1 195 ? 23.999 -6.199 -30.422 1.00 67.00 195 GLY A CA 1
ATOM 1497 C C . GLY A 1 195 ? 24.282 -5.535 -29.069 1.00 67.00 195 GLY A C 1
ATOM 1498 O O . GLY A 1 195 ? 25.428 -5.574 -28.621 1.00 67.00 195 GLY A O 1
ATOM 1499 N N . SER A 1 196 ? 23.286 -4.940 -28.407 1.00 68.00 196 SER A N 1
ATOM 1500 C CA . SER A 1 196 ? 23.519 -4.259 -27.132 1.00 68.00 196 SER A CA 1
ATOM 1501 C C . SER A 1 196 ? 23.769 -5.208 -25.956 1.00 68.00 196 SER A C 1
ATOM 1503 O O . SER A 1 196 ? 23.072 -6.217 -25.813 1.00 68.00 196 SER A O 1
ATOM 1505 N N . PRO A 1 197 ? 24.735 -4.883 -25.074 1.00 71.19 197 PRO A N 1
ATOM 1506 C CA . PRO A 1 197 ? 24.941 -5.621 -23.835 1.00 71.19 197 PRO A CA 1
ATOM 1507 C C . PRO A 1 197 ? 23.753 -5.425 -22.875 1.00 71.19 197 PRO A C 1
ATOM 1509 O O . PRO A 1 197 ? 23.053 -4.409 -22.963 1.00 71.19 197 PRO A O 1
ATOM 1512 N N . PRO A 1 198 ? 23.527 -6.359 -21.929 1.00 75.50 198 PRO A N 1
ATOM 1513 C CA . PRO A 1 198 ? 22.564 -6.159 -20.851 1.00 75.50 198 PRO A CA 1
ATOM 1514 C C . PRO A 1 198 ? 22.839 -4.857 -20.087 1.00 75.50 198 PRO A C 1
ATOM 1516 O O . PRO A 1 198 ? 23.995 -4.508 -19.851 1.00 75.50 198 PRO A O 1
ATOM 1519 N N . LEU A 1 199 ? 21.780 -4.162 -19.659 1.00 76.81 199 LEU A N 1
ATOM 1520 C CA . LEU A 1 199 ? 21.910 -2.937 -18.856 1.00 76.81 199 LEU A CA 1
ATOM 1521 C C . LEU A 1 199 ? 22.464 -3.226 -17.456 1.00 76.81 199 LEU A C 1
ATOM 1523 O O . LEU A 1 199 ? 23.077 -2.359 -16.844 1.00 76.81 199 LEU A O 1
ATOM 1527 N N . LEU A 1 200 ? 22.260 -4.447 -16.956 1.00 78.88 200 LEU A N 1
ATOM 1528 C CA . LEU A 1 200 ? 22.816 -4.895 -15.685 1.00 78.88 200 LEU A CA 1
ATOM 1529 C C . LEU A 1 200 ? 24.100 -5.687 -15.919 1.00 78.88 200 LEU A C 1
ATOM 1531 O O . LEU A 1 200 ? 24.113 -6.657 -16.674 1.00 78.88 200 LEU A O 1
ATOM 1535 N N . THR A 1 201 ? 25.162 -5.302 -15.220 1.00 76.88 201 THR A N 1
ATOM 1536 C CA . THR A 1 201 ? 26.450 -6.011 -15.216 1.00 76.88 201 THR A CA 1
ATOM 1537 C C . THR A 1 201 ? 26.482 -7.181 -14.229 1.00 76.88 201 THR A C 1
ATOM 1539 O O . THR A 1 201 ? 27.347 -8.048 -14.331 1.00 76.88 201 THR A O 1
ATOM 1542 N N . SER A 1 202 ? 25.538 -7.225 -13.287 1.00 83.88 202 SER A N 1
ATOM 1543 C CA . SER A 1 202 ? 25.360 -8.293 -12.304 1.00 83.88 202 SER A CA 1
ATOM 1544 C C . SER A 1 202 ? 23.892 -8.430 -11.917 1.00 83.88 202 SER A C 1
ATOM 1546 O O . SER A 1 202 ? 23.106 -7.498 -12.085 1.00 83.88 202 SER A O 1
ATOM 1548 N N . GLU A 1 203 ? 23.529 -9.577 -11.346 1.00 89.50 203 GLU A N 1
ATOM 1549 C CA . GLU A 1 203 ? 22.211 -9.741 -10.735 1.00 89.50 203 GLU A CA 1
ATOM 1550 C C . GLU A 1 203 ? 22.047 -8.785 -9.546 1.00 89.50 203 GLU A C 1
ATOM 1552 O O . GLU A 1 203 ? 22.997 -8.567 -8.789 1.00 89.50 203 GLU A O 1
ATOM 1557 N N . ILE A 1 204 ? 20.836 -8.270 -9.352 1.00 89.19 204 ILE A N 1
ATOM 1558 C CA . ILE A 1 204 ? 20.483 -7.372 -8.247 1.00 89.19 204 ILE A CA 1
ATOM 1559 C C . ILE A 1 204 ? 19.195 -7.845 -7.576 1.00 89.19 204 ILE A C 1
ATOM 1561 O O . ILE A 1 204 ? 18.391 -8.540 -8.197 1.00 89.19 204 ILE A O 1
ATOM 1565 N N . ASP A 1 205 ? 18.980 -7.441 -6.330 1.00 89.44 205 ASP A N 1
ATOM 1566 C CA . ASP A 1 205 ? 17.692 -7.621 -5.666 1.00 89.44 205 ASP A CA 1
ATOM 1567 C C . ASP A 1 205 ? 16.825 -6.382 -5.920 1.00 89.44 205 ASP A C 1
ATOM 1569 O O . ASP A 1 205 ? 17.273 -5.253 -5.711 1.00 89.44 205 ASP A O 1
ATOM 1573 N N . ILE A 1 206 ? 15.595 -6.589 -6.385 1.00 89.69 206 ILE A N 1
ATOM 1574 C CA . ILE A 1 206 ? 14.606 -5.533 -6.617 1.00 89.69 206 ILE A CA 1
ATOM 1575 C C . ILE A 1 206 ? 13.404 -5.750 -5.707 1.00 89.69 206 ILE A C 1
ATOM 1577 O O . ILE A 1 206 ? 12.975 -6.884 -5.498 1.00 89.69 206 ILE A O 1
ATOM 1581 N N . PHE A 1 207 ? 12.858 -4.666 -5.168 1.00 89.56 207 PHE A N 1
ATOM 1582 C CA . PHE A 1 207 ? 11.632 -4.699 -4.380 1.00 89.56 207 PHE A CA 1
ATOM 1583 C C . PHE A 1 207 ? 10.467 -4.262 -5.262 1.00 89.56 207 PHE A C 1
ATOM 1585 O O . PHE A 1 207 ? 10.537 -3.212 -5.903 1.00 89.56 207 PHE A O 1
ATOM 1592 N N . LEU A 1 208 ? 9.424 -5.089 -5.343 1.00 90.00 208 LEU A N 1
ATOM 1593 C CA . LEU A 1 208 ? 8.219 -4.746 -6.090 1.00 90.00 208 LEU A CA 1
ATOM 1594 C C . LEU A 1 208 ? 7.324 -3.878 -5.209 1.00 90.00 208 LEU A C 1
ATOM 1596 O O . LEU A 1 208 ? 6.507 -4.401 -4.460 1.00 90.00 208 LEU A O 1
ATOM 1600 N N . ASP A 1 209 ? 7.472 -2.562 -5.322 1.00 87.31 209 ASP A N 1
ATOM 1601 C CA . ASP A 1 209 ? 6.607 -1.608 -4.640 1.00 87.3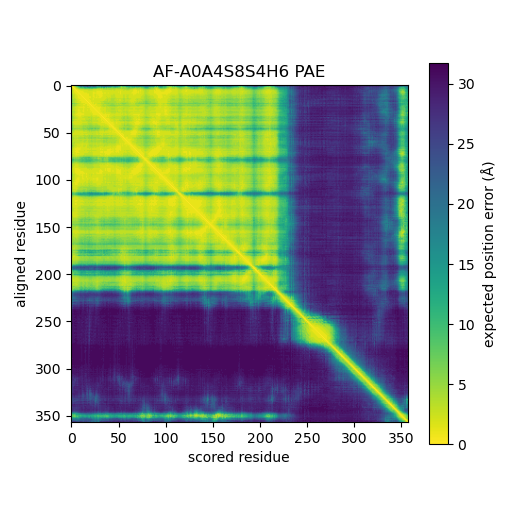1 209 ASP A CA 1
ATOM 1602 C C . ASP A 1 209 ? 5.710 -0.857 -5.632 1.00 87.31 209 ASP A C 1
ATOM 1604 O O . ASP A 1 209 ? 6.127 -0.460 -6.716 1.00 87.31 209 ASP A O 1
ATOM 1608 N N . SER A 1 210 ? 4.455 -0.664 -5.234 1.00 85.38 210 SER A N 1
ATOM 1609 C CA . SER A 1 210 ? 3.477 0.144 -5.972 1.00 85.38 210 SER A CA 1
ATOM 1610 C C . SER A 1 210 ? 3.052 1.423 -5.250 1.00 85.38 210 SER A C 1
ATOM 1612 O O . SER A 1 210 ? 2.115 2.082 -5.696 1.00 85.38 210 SER A O 1
ATOM 1614 N N . ALA A 1 211 ? 3.689 1.765 -4.123 1.00 82.19 211 ALA A N 1
ATOM 1615 C CA . ALA A 1 211 ? 3.577 3.096 -3.532 1.00 82.19 211 ALA A CA 1
ATOM 1616 C C . ALA A 1 211 ? 4.404 4.129 -4.319 1.00 82.19 211 ALA A C 1
ATOM 1618 O O . ALA A 1 211 ? 4.064 5.312 -4.309 1.00 82.19 211 ALA A O 1
ATOM 1619 N N . VAL A 1 212 ? 5.425 3.685 -5.058 1.00 82.75 212 VAL A N 1
ATOM 1620 C CA . VAL A 1 212 ? 6.220 4.516 -5.972 1.00 82.75 212 VAL A CA 1
ATOM 1621 C C . VAL A 1 212 ? 5.831 4.323 -7.440 1.00 82.75 212 VAL A C 1
ATOM 1623 O O . VAL A 1 212 ? 5.388 3.258 -7.864 1.00 82.75 212 VAL A O 1
ATOM 1626 N N . THR A 1 213 ? 6.006 5.377 -8.242 1.00 82.25 213 THR A N 1
ATOM 1627 C CA . THR A 1 213 ? 5.701 5.352 -9.690 1.00 82.25 213 THR A CA 1
ATOM 1628 C C . THR A 1 213 ? 6.923 5.050 -10.555 1.00 82.25 213 THR A C 1
ATOM 1630 O O . THR A 1 213 ? 6.794 4.685 -11.723 1.00 82.25 213 THR A O 1
ATOM 1633 N N . GLN A 1 214 ? 8.114 5.226 -9.989 1.00 78.69 214 GLN A N 1
ATOM 1634 C CA . GLN A 1 214 ? 9.391 5.107 -10.668 1.00 78.69 214 GLN A CA 1
ATOM 1635 C C . GLN A 1 214 ? 10.010 3.731 -10.412 1.00 78.69 214 GLN A C 1
ATOM 1637 O O . GLN A 1 214 ? 9.953 3.210 -9.302 1.00 78.69 214 GLN A O 1
ATOM 1642 N N . ALA A 1 215 ? 10.677 3.175 -11.425 1.00 82.56 215 ALA A N 1
ATOM 1643 C CA . ALA A 1 215 ? 11.592 2.055 -11.235 1.00 82.56 215 ALA A CA 1
ATOM 1644 C C . ALA A 1 215 ? 12.999 2.604 -10.980 1.00 82.56 215 ALA A C 1
ATOM 1646 O O . ALA A 1 215 ? 13.545 3.321 -11.822 1.00 82.56 215 ALA A O 1
ATOM 1647 N N . LEU A 1 216 ? 13.584 2.268 -9.831 1.00 77.81 216 LEU A N 1
ATOM 1648 C CA . LEU A 1 216 ? 14.951 2.651 -9.496 1.00 77.81 216 LEU A CA 1
ATOM 1649 C C . LEU A 1 216 ? 15.892 1.461 -9.696 1.00 77.81 216 LEU A C 1
ATOM 1651 O O . LEU A 1 216 ? 15.657 0.371 -9.177 1.00 77.81 216 LEU A O 1
ATOM 1655 N N . PHE A 1 217 ? 16.986 1.696 -10.414 1.00 79.00 217 PHE A N 1
ATOM 1656 C CA . PHE A 1 217 ? 18.068 0.732 -10.591 1.00 79.00 217 PHE A CA 1
ATOM 1657 C C . PHE A 1 217 ? 19.376 1.326 -10.054 1.00 79.00 217 PHE A C 1
ATOM 1659 O O . PHE A 1 217 ? 19.533 2.551 -10.080 1.00 79.00 217 PHE A O 1
ATOM 1666 N N . PRO A 1 218 ? 20.323 0.499 -9.568 1.00 73.62 218 PRO A N 1
ATOM 1667 C CA . PRO A 1 218 ? 21.632 0.977 -9.136 1.00 73.62 218 PRO A CA 1
ATOM 1668 C C . PRO A 1 218 ? 22.314 1.796 -10.230 1.00 73.62 218 PRO A C 1
ATOM 1670 O O . PRO A 1 218 ? 22.154 1.506 -11.418 1.00 73.62 218 PRO A O 1
ATOM 1673 N N . GLN A 1 219 ? 23.107 2.793 -9.832 1.00 63.03 219 GLN A N 1
ATOM 1674 C CA . GLN A 1 219 ? 23.903 3.550 -10.790 1.00 63.03 219 GLN A CA 1
ATOM 1675 C C . GLN A 1 219 ? 24.859 2.603 -11.521 1.00 63.03 219 GLN A C 1
ATOM 1677 O O . GLN A 1 219 ? 25.716 1.958 -10.916 1.00 63.03 219 GLN A O 1
ATOM 1682 N N . THR A 1 220 ? 24.683 2.500 -12.833 1.00 56.41 220 THR A N 1
ATOM 1683 C CA . THR A 1 220 ? 25.578 1.756 -13.713 1.00 56.41 220 THR A CA 1
ATOM 1684 C C . THR A 1 220 ? 26.658 2.689 -14.240 1.00 56.41 220 THR A C 1
ATOM 1686 O O . THR A 1 220 ? 26.383 3.841 -14.555 1.00 56.41 220 THR A O 1
ATOM 1689 N N . ASN A 1 221 ? 27.867 2.169 -14.463 1.00 52.69 221 ASN A N 1
ATOM 1690 C CA . ASN A 1 221 ? 28.938 2.893 -15.171 1.00 52.69 221 ASN A CA 1
ATOM 1691 C C . ASN A 1 221 ? 28.635 3.112 -16.672 1.00 52.69 221 ASN A C 1
ATOM 1693 O O . ASN A 1 221 ? 29.490 3.581 -17.419 1.00 52.69 221 ASN A O 1
ATOM 1697 N N . VAL A 1 222 ? 27.445 2.714 -17.123 1.00 54.62 222 VAL A N 1
ATOM 1698 C CA . VAL A 1 222 ? 26.914 2.954 -18.461 1.00 54.62 222 VAL A CA 1
ATOM 1699 C C . VAL A 1 222 ? 26.003 4.170 -18.364 1.00 54.62 222 VAL A C 1
ATOM 1701 O O . VAL A 1 222 ? 25.070 4.171 -17.560 1.00 54.62 222 VAL A O 1
ATOM 1704 N N . GLU A 1 223 ? 26.287 5.193 -19.168 1.00 50.62 223 GLU A N 1
ATOM 1705 C CA . GLU A 1 223 ? 25.441 6.377 -19.304 1.00 50.62 223 GLU A CA 1
ATOM 1706 C C . GLU A 1 223 ? 24.020 5.934 -19.686 1.00 50.62 223 GLU A C 1
ATOM 1708 O O . GLU A 1 223 ? 23.803 5.290 -20.716 1.00 50.62 223 GLU A O 1
ATOM 1713 N N . GLN A 1 224 ? 23.052 6.202 -18.808 1.00 50.75 224 GLN A N 1
ATOM 1714 C CA . GLN A 1 224 ? 21.666 5.813 -19.032 1.00 50.75 224 GLN A CA 1
ATOM 1715 C C . GLN A 1 224 ? 21.054 6.737 -20.089 1.00 50.75 224 GLN A C 1
ATOM 1717 O O . GLN A 1 224 ? 20.667 7.863 -19.792 1.00 50.75 224 GLN A O 1
ATOM 1722 N N . ASN A 1 225 ? 20.935 6.255 -21.326 1.00 52.41 225 ASN A N 1
ATOM 1723 C CA . ASN A 1 225 ? 20.158 6.933 -22.360 1.00 52.41 225 ASN A CA 1
ATOM 1724 C C . ASN A 1 225 ? 18.685 6.509 -22.261 1.00 52.41 225 ASN A C 1
ATOM 1726 O O . ASN A 1 225 ? 18.227 5.614 -22.976 1.00 52.41 225 ASN A O 1
ATOM 1730 N N . ILE A 1 226 ? 17.958 7.110 -21.319 1.00 54.88 226 ILE A N 1
ATOM 1731 C CA . ILE A 1 226 ? 16.519 6.883 -21.166 1.00 54.88 226 ILE A CA 1
ATOM 1732 C C . ILE A 1 226 ? 15.800 7.682 -22.254 1.00 54.88 226 ILE A C 1
ATOM 1734 O O . ILE A 1 226 ? 15.649 8.897 -22.156 1.00 54.88 226 ILE A O 1
ATOM 1738 N N . VAL A 1 227 ? 15.343 6.989 -23.295 1.00 54.66 227 VAL A N 1
ATOM 1739 C CA . VAL A 1 227 ? 14.501 7.566 -24.349 1.00 54.66 227 VAL A CA 1
ATOM 1740 C C . VAL A 1 227 ? 13.064 7.113 -24.122 1.00 54.66 227 VAL A C 1
ATOM 1742 O O . VAL A 1 227 ? 12.810 5.934 -23.871 1.00 54.66 2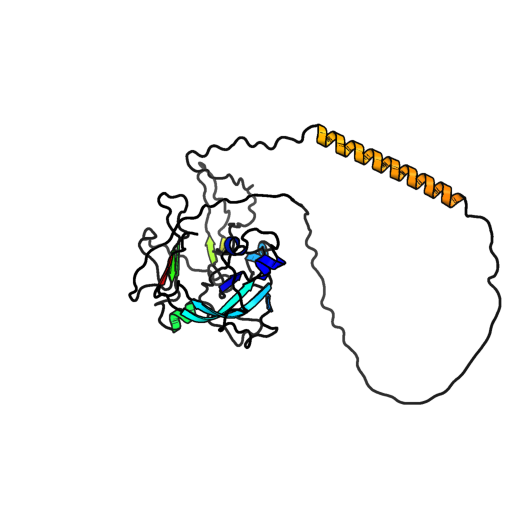27 VAL A O 1
ATOM 1745 N N . ALA A 1 228 ? 12.109 8.038 -24.218 1.00 51.94 228 ALA A N 1
ATOM 1746 C CA . ALA A 1 228 ? 10.697 7.687 -24.183 1.00 51.94 228 ALA A CA 1
ATOM 1747 C C . ALA A 1 228 ? 10.367 6.741 -25.351 1.00 51.94 228 ALA A C 1
ATOM 1749 O O . ALA A 1 228 ? 10.568 7.080 -26.518 1.00 51.94 228 ALA A O 1
ATOM 1750 N N . ILE A 1 229 ? 9.850 5.548 -25.045 1.00 57.75 229 ILE A N 1
ATOM 1751 C CA . ILE A 1 229 ? 9.296 4.668 -26.075 1.00 57.75 229 ILE A CA 1
ATOM 1752 C C . ILE A 1 229 ? 7.913 5.195 -26.403 1.00 57.75 229 ILE A C 1
ATOM 1754 O O . ILE A 1 229 ? 6.976 5.104 -25.608 1.00 57.75 229 ILE A O 1
ATOM 1758 N N . HIS A 1 230 ? 7.796 5.760 -27.590 1.00 67.56 230 HIS A N 1
ATOM 1759 C CA . HIS A 1 230 ? 6.529 6.264 -28.056 1.00 67.56 230 HIS A CA 1
ATOM 1760 C C . HIS A 1 230 ? 5.709 5.168 -28.735 1.00 67.56 230 HIS A C 1
ATOM 1762 O O . HIS A 1 230 ? 6.245 4.265 -29.381 1.00 67.56 230 HIS A O 1
ATOM 1768 N N . THR A 1 231 ? 4.386 5.251 -28.606 1.00 49.47 231 THR A N 1
ATOM 1769 C CA . THR A 1 231 ? 3.479 4.364 -29.333 1.00 49.47 231 THR A CA 1
ATOM 1770 C C . THR A 1 231 ? 3.655 4.539 -30.846 1.00 49.47 231 THR A C 1
ATOM 1772 O O . THR A 1 231 ? 4.000 5.634 -31.311 1.00 49.47 231 THR A O 1
ATOM 1775 N N . PRO A 1 232 ? 3.388 3.494 -31.653 1.00 42.66 232 PRO A N 1
ATOM 1776 C CA . PRO A 1 232 ? 3.341 3.644 -33.101 1.00 42.66 232 PRO A CA 1
ATOM 1777 C C . PRO A 1 232 ? 2.360 4.773 -33.459 1.00 42.66 232 PRO A C 1
ATOM 1779 O O . PRO A 1 232 ? 1.186 4.694 -33.099 1.00 42.66 232 PRO A O 1
ATOM 1782 N N . ASN A 1 233 ? 2.851 5.807 -34.158 1.00 51.75 233 ASN A N 1
ATOM 1783 C CA . ASN A 1 233 ? 2.170 7.063 -34.545 1.00 51.75 233 ASN A CA 1
ATOM 1784 C C . ASN A 1 233 ? 2.261 8.263 -33.587 1.00 51.75 233 ASN A C 1
ATOM 1786 O O . ASN A 1 233 ? 1.652 9.296 -33.873 1.00 51.75 233 ASN A O 1
ATOM 1790 N N . TYR A 1 234 ? 3.040 8.202 -32.509 1.00 59.34 234 TYR A N 1
ATOM 1791 C CA . TYR A 1 234 ? 3.360 9.417 -31.761 1.00 59.34 234 TYR A CA 1
ATOM 1792 C C . TYR A 1 234 ? 4.175 10.382 -32.631 1.00 59.34 234 TYR A C 1
ATOM 1794 O O . TYR A 1 234 ? 5.257 10.045 -33.117 1.00 59.34 234 TYR A O 1
ATOM 1802 N N . LYS A 1 235 ? 3.658 11.595 -32.828 1.00 63.09 235 LYS A N 1
ATOM 1803 C CA . LYS A 1 235 ? 4.428 12.702 -33.391 1.00 63.09 235 LYS A CA 1
ATOM 1804 C C . LYS A 1 235 ? 4.914 13.552 -32.231 1.00 63.09 235 LYS A C 1
ATOM 1806 O O . LYS A 1 235 ? 4.097 14.187 -31.570 1.00 63.09 235 LYS A O 1
ATOM 1811 N N . ALA A 1 236 ? 6.222 13.543 -31.990 1.00 60.03 236 ALA A N 1
ATOM 1812 C CA . ALA A 1 236 ? 6.834 14.515 -31.101 1.00 60.03 236 ALA A CA 1
ATOM 1813 C C . ALA A 1 236 ? 6.496 15.917 -31.631 1.00 60.03 236 ALA A C 1
ATOM 1815 O O . ALA A 1 236 ? 6.766 16.216 -32.798 1.00 60.03 236 ALA A O 1
ATOM 1816 N N . GLY A 1 237 ? 5.844 16.736 -30.805 1.00 54.34 237 GLY A N 1
ATOM 1817 C CA . GLY A 1 237 ? 5.793 18.172 -31.051 1.00 54.34 237 GLY A CA 1
ATOM 1818 C C . GLY A 1 237 ? 7.222 18.706 -31.012 1.00 54.34 237 GLY A C 1
ATOM 1819 O O . GLY A 1 237 ? 8.004 18.294 -30.156 1.00 54.34 237 GLY A O 1
ATOM 1820 N N . ASP A 1 238 ? 7.581 19.562 -31.965 1.00 45.06 238 ASP A N 1
ATOM 1821 C CA . ASP A 1 238 ? 8.872 20.258 -31.996 1.00 45.06 238 ASP A CA 1
ATOM 1822 C C . ASP A 1 238 ? 8.880 21.362 -30.926 1.00 45.06 238 ASP A C 1
ATOM 1824 O O . ASP A 1 238 ? 8.972 22.542 -31.239 1.00 45.06 238 ASP A O 1
ATOM 1828 N N . ASP A 1 239 ? 8.737 20.988 -29.654 1.00 49.16 239 ASP A N 1
ATOM 1829 C CA . ASP A 1 239 ? 8.948 21.896 -28.530 1.00 49.16 239 ASP A CA 1
ATOM 1830 C C . ASP A 1 239 ? 10.441 21.888 -28.199 1.00 49.16 239 ASP A C 1
ATOM 1832 O O . ASP A 1 239 ? 10.908 21.327 -27.204 1.00 49.16 239 ASP A O 1
ATOM 1836 N N . ARG A 1 240 ? 11.231 22.498 -29.085 1.00 45.56 240 ARG A N 1
ATOM 1837 C CA . ARG A 1 240 ? 12.554 22.980 -28.691 1.00 45.56 240 ARG A CA 1
ATOM 1838 C C . ARG A 1 240 ? 12.330 24.114 -27.690 1.00 45.56 240 ARG A C 1
ATOM 1840 O O . ARG A 1 240 ? 11.587 25.036 -28.014 1.00 45.56 240 ARG A O 1
ATOM 1847 N N . PRO A 1 241 ? 12.962 24.098 -26.506 1.00 43.41 241 PRO A N 1
ATOM 1848 C CA . PRO A 1 241 ? 12.919 25.256 -25.632 1.00 43.41 241 PRO A CA 1
ATOM 1849 C C . PRO A 1 241 ? 13.586 26.414 -26.373 1.00 43.41 241 PRO A C 1
ATOM 1851 O O . PRO A 1 241 ? 14.772 26.344 -26.711 1.00 43.41 241 PRO A O 1
ATOM 1854 N N . ASP A 1 242 ? 12.808 27.452 -26.669 1.00 49.56 242 ASP A N 1
ATOM 1855 C CA . ASP A 1 242 ? 13.320 28.681 -27.253 1.00 49.56 242 ASP A CA 1
ATOM 1856 C C . ASP A 1 242 ? 14.437 29.208 -26.352 1.00 49.56 242 ASP A C 1
ATOM 1858 O O . ASP A 1 242 ? 14.230 29.563 -25.187 1.00 49.56 242 ASP A O 1
ATOM 1862 N N . GLY A 1 243 ? 15.657 29.215 -26.892 1.00 50.44 243 GLY A N 1
ATOM 1863 C CA . GLY A 1 243 ? 16.800 29.830 -26.240 1.00 50.44 243 GLY A CA 1
ATOM 1864 C C . GLY A 1 243 ? 16.437 31.253 -25.822 1.00 50.44 243 GLY A C 1
ATOM 1865 O O . GLY A 1 243 ? 15.831 32.000 -26.591 1.00 50.44 243 GLY A O 1
ATOM 1866 N N . LEU A 1 244 ? 16.784 31.604 -24.581 1.00 55.44 244 LEU A N 1
ATOM 1867 C CA . LEU A 1 244 ? 16.420 32.874 -23.958 1.00 55.44 244 LEU A CA 1
ATOM 1868 C C . LEU A 1 244 ? 16.681 34.045 -24.913 1.00 55.44 244 LEU A C 1
ATOM 1870 O O . LEU A 1 244 ? 17.816 34.289 -25.328 1.00 55.44 244 LEU A O 1
ATOM 1874 N N . SER A 1 245 ? 15.606 34.767 -25.239 1.00 51.56 245 SER A N 1
ATOM 1875 C CA . SER A 1 245 ? 15.639 35.987 -26.042 1.00 51.56 245 SER A CA 1
ATOM 1876 C C . SER A 1 245 ? 16.768 36.901 -25.568 1.00 51.56 245 SER A C 1
ATOM 1878 O O . SER A 1 245 ? 16.925 37.141 -24.367 1.00 51.56 245 SER A O 1
ATOM 1880 N N . GLY A 1 246 ? 17.535 37.457 -26.511 1.00 49.25 246 GLY A N 1
ATOM 1881 C CA . GLY A 1 246 ? 18.639 38.380 -26.225 1.00 49.25 246 GLY A CA 1
ATOM 1882 C C . GLY A 1 246 ? 18.254 39.578 -25.339 1.00 49.25 246 GLY A C 1
ATOM 1883 O O . GLY A 1 246 ? 19.135 40.212 -24.759 1.00 49.25 246 GLY A O 1
ATOM 1884 N N . GLY A 1 247 ? 16.955 39.854 -25.162 1.00 53.09 247 GLY A N 1
ATOM 1885 C CA . GLY A 1 247 ? 16.438 40.829 -24.198 1.00 53.09 247 GLY A CA 1
ATOM 1886 C C . GLY A 1 247 ? 16.638 40.452 -22.721 1.00 53.09 247 GLY A C 1
ATOM 1887 O O . GLY A 1 247 ? 16.908 41.337 -21.910 1.00 53.09 247 GLY A O 1
ATOM 1888 N N . SER A 1 248 ? 16.588 39.166 -22.356 1.00 49.84 248 SER A N 1
ATOM 1889 C CA . SER A 1 248 ? 16.745 38.705 -20.962 1.00 49.84 248 SER A CA 1
ATOM 1890 C C . SER A 1 248 ? 18.202 38.761 -20.491 1.00 49.84 248 SER A C 1
ATOM 1892 O O . SER A 1 248 ? 18.482 39.096 -19.340 1.00 49.84 248 SER A O 1
ATOM 1894 N N . ILE A 1 249 ? 19.148 38.519 -21.404 1.00 55.69 249 ILE A N 1
ATOM 1895 C CA . ILE A 1 249 ? 20.594 38.593 -21.135 1.00 55.69 249 ILE A CA 1
ATOM 1896 C C . ILE A 1 249 ? 21.036 40.053 -20.923 1.00 55.69 249 ILE A C 1
ATOM 1898 O O . ILE A 1 249 ? 21.878 40.329 -20.068 1.00 55.69 249 ILE A O 1
ATOM 1902 N N . ALA A 1 250 ? 20.426 41.014 -21.625 1.00 53.38 250 ALA A N 1
ATOM 1903 C CA . ALA A 1 250 ? 20.739 42.435 -21.462 1.00 53.38 250 ALA A CA 1
ATOM 1904 C C . ALA A 1 250 ? 20.273 43.014 -20.107 1.00 53.38 250 ALA A C 1
ATOM 1906 O O . ALA A 1 250 ? 20.931 43.898 -19.554 1.00 53.38 250 ALA A O 1
ATOM 1907 N N . GLY A 1 251 ? 19.174 42.500 -19.540 1.00 49.12 251 GLY A N 1
ATOM 1908 C CA . GLY A 1 251 ? 18.614 42.988 -18.273 1.00 49.12 251 GLY A CA 1
ATOM 1909 C C . GLY A 1 251 ? 19.463 42.655 -17.039 1.00 49.12 251 GLY A C 1
ATOM 1910 O O . GLY A 1 251 ? 19.671 43.513 -16.179 1.00 49.12 251 GLY A O 1
ATOM 1911 N N . ILE A 1 252 ? 20.012 41.437 -16.972 1.00 59.06 252 ILE A N 1
ATOM 1912 C CA . ILE A 1 252 ? 20.797 40.961 -15.816 1.00 59.06 252 ILE A CA 1
ATOM 1913 C C . ILE A 1 252 ? 22.142 41.697 -15.719 1.00 59.06 252 ILE A C 1
ATOM 1915 O O . ILE A 1 252 ? 22.569 42.085 -14.628 1.00 59.06 252 ILE A O 1
ATOM 1919 N N . VAL A 1 253 ? 22.785 41.972 -16.859 1.00 57.91 253 VAL A N 1
ATOM 1920 C CA . VAL A 1 253 ? 24.064 42.701 -16.895 1.00 57.91 253 VAL A CA 1
ATOM 1921 C C . VAL A 1 253 ? 23.883 44.155 -16.442 1.00 57.91 253 VAL A C 1
ATOM 1923 O O . VAL A 1 253 ? 24.720 44.678 -15.707 1.00 57.91 253 VAL A O 1
ATOM 1926 N N . GLY A 1 254 ? 22.762 44.793 -16.794 1.00 58.31 254 GLY A N 1
ATOM 1927 C CA . GLY A 1 254 ? 22.441 46.147 -16.337 1.00 58.31 254 GLY A CA 1
ATOM 1928 C C . GLY A 1 254 ? 22.272 46.246 -14.816 1.00 58.31 254 GLY A C 1
ATOM 1929 O O . GLY A 1 254 ? 22.819 47.156 -14.190 1.00 58.31 254 GLY A O 1
ATOM 1930 N N . ALA A 1 255 ? 21.579 45.282 -14.201 1.00 62.19 255 ALA A N 1
ATOM 1931 C CA . ALA A 1 255 ? 21.343 45.270 -12.757 1.00 62.19 255 ALA A CA 1
ATOM 1932 C C . ALA A 1 255 ? 22.638 45.060 -11.948 1.00 62.19 255 ALA A C 1
ATOM 1934 O O . ALA A 1 255 ? 22.862 45.752 -10.952 1.00 62.19 255 ALA A O 1
ATOM 1935 N N . ALA A 1 256 ? 23.533 44.179 -12.406 1.00 68.56 256 ALA A N 1
ATOM 1936 C CA . ALA A 1 256 ? 24.807 43.913 -11.733 1.00 68.56 256 ALA A CA 1
ATOM 1937 C C . ALA A 1 256 ? 25.726 45.149 -11.693 1.00 68.56 256 ALA A C 1
ATOM 1939 O O . ALA A 1 256 ? 26.371 45.421 -10.677 1.00 68.56 256 ALA A O 1
ATOM 1940 N N . VAL A 1 257 ? 25.747 45.943 -12.770 1.00 74.44 257 VAL A N 1
ATOM 1941 C CA . VAL A 1 257 ? 26.553 47.172 -12.842 1.00 74.44 257 VAL A CA 1
ATOM 1942 C C . VAL A 1 257 ? 26.015 48.244 -11.892 1.00 74.44 257 VAL A C 1
ATOM 1944 O O . VAL A 1 257 ? 26.796 48.897 -11.199 1.00 74.44 257 VAL A O 1
ATOM 1947 N N . VAL A 1 258 ? 24.692 48.395 -11.785 1.00 78.25 258 VAL A N 1
ATOM 1948 C CA . VAL A 1 258 ? 24.075 49.365 -10.862 1.00 78.25 258 VAL A CA 1
ATOM 1949 C C . VAL A 1 258 ? 24.340 48.988 -9.400 1.00 78.25 258 VAL A C 1
ATOM 1951 O O . VAL A 1 258 ? 24.703 49.854 -8.597 1.00 78.25 258 VAL A O 1
ATOM 1954 N N . VAL A 1 259 ? 24.252 47.699 -9.057 1.00 84.56 259 VAL A N 1
ATOM 1955 C CA . VAL A 1 259 ? 24.563 47.209 -7.705 1.00 84.56 259 VAL A CA 1
ATOM 1956 C C . VAL A 1 259 ? 26.033 47.466 -7.358 1.00 84.56 259 VAL A C 1
ATOM 1958 O O . VAL A 1 259 ? 26.317 48.047 -6.310 1.00 84.56 259 VAL A O 1
ATOM 1961 N N . LEU A 1 260 ? 26.971 47.162 -8.258 1.00 82.56 260 LEU A N 1
ATOM 1962 C CA . LEU A 1 260 ? 28.397 47.426 -8.031 1.00 82.56 260 LEU A CA 1
ATOM 1963 C C . LEU A 1 260 ? 28.699 48.917 -7.823 1.00 82.56 260 LEU A C 1
ATOM 1965 O O . LEU A 1 260 ? 29.428 49.274 -6.896 1.00 82.56 260 LEU A O 1
ATOM 1969 N N . VAL A 1 261 ? 28.101 49.805 -8.622 1.00 86.50 261 VAL A N 1
ATOM 1970 C CA . VAL A 1 261 ? 28.289 51.259 -8.473 1.00 86.50 261 VAL A CA 1
ATOM 1971 C C . VAL A 1 261 ? 27.723 51.760 -7.140 1.00 86.50 261 VAL A C 1
ATOM 1973 O O . VAL A 1 261 ? 28.361 52.572 -6.465 1.00 86.50 261 VAL A O 1
ATOM 1976 N N . SER A 1 262 ? 26.568 51.247 -6.710 1.00 82.50 262 SER A N 1
ATOM 1977 C CA . SER A 1 262 ? 25.962 51.633 -5.429 1.00 82.50 262 SER A CA 1
ATOM 1978 C C . SER A 1 262 ? 26.782 51.176 -4.208 1.00 82.50 262 SER A C 1
ATOM 1980 O O . SER A 1 262 ? 26.943 51.946 -3.257 1.00 82.50 262 SER A O 1
ATOM 1982 N N . ILE A 1 263 ? 27.415 49.997 -4.264 1.00 88.19 263 ILE A N 1
ATOM 1983 C CA . ILE A 1 263 ? 28.325 49.500 -3.215 1.00 88.19 263 ILE A CA 1
ATOM 1984 C C . ILE A 1 263 ? 29.606 50.351 -3.136 1.00 88.19 263 ILE A C 1
ATOM 1986 O O . ILE A 1 263 ? 30.077 50.685 -2.041 1.00 88.19 263 ILE A O 1
ATOM 1990 N N . ILE A 1 264 ? 30.156 50.767 -4.282 1.00 88.50 264 ILE A N 1
ATOM 1991 C CA . ILE A 1 264 ? 31.333 51.651 -4.337 1.00 88.50 264 ILE A CA 1
ATOM 1992 C C . ILE A 1 264 ? 30.999 53.037 -3.759 1.00 88.50 264 ILE A C 1
ATOM 1994 O O . ILE A 1 264 ? 31.764 53.591 -2.966 1.00 88.50 264 ILE A O 1
ATOM 1998 N N . ALA A 1 265 ? 29.827 53.591 -4.080 1.00 86.19 265 ALA A N 1
ATOM 1999 C CA . ALA A 1 265 ? 29.384 54.865 -3.516 1.00 86.19 265 ALA A CA 1
ATOM 2000 C C . ALA A 1 265 ? 29.197 54.787 -1.987 1.00 86.19 265 ALA A C 1
ATOM 2002 O O . ALA A 1 265 ? 29.655 55.675 -1.258 1.00 86.19 265 ALA A O 1
ATOM 2003 N N . ALA A 1 266 ? 28.595 53.703 -1.487 1.00 87.44 266 ALA A N 1
ATOM 2004 C CA . ALA A 1 266 ? 28.388 53.479 -0.057 1.00 87.44 266 ALA A CA 1
ATOM 2005 C C . ALA A 1 266 ? 29.714 53.342 0.715 1.00 87.44 266 ALA A C 1
ATOM 2007 O O . ALA A 1 266 ? 29.880 53.944 1.781 1.00 87.44 266 ALA A O 1
ATOM 2008 N N . THR A 1 267 ? 30.692 52.620 0.163 1.00 86.38 267 THR A N 1
ATOM 2009 C CA . THR A 1 267 ? 32.019 52.453 0.785 1.00 86.38 267 THR A CA 1
ATOM 2010 C C . THR A 1 267 ? 32.816 53.760 0.831 1.00 86.38 267 THR A C 1
ATOM 2012 O O . THR A 1 267 ? 33.447 54.056 1.852 1.00 86.38 267 THR A O 1
ATOM 2015 N N . ILE A 1 268 ? 32.740 54.602 -0.207 1.00 86.31 268 ILE A N 1
ATOM 2016 C CA . ILE A 1 268 ? 33.346 55.947 -0.196 1.00 86.31 268 ILE A CA 1
ATOM 2017 C C . ILE A 1 268 ? 32.675 56.839 0.858 1.00 86.31 268 ILE A C 1
ATOM 2019 O O . ILE A 1 268 ? 33.362 57.544 1.605 1.00 86.31 268 ILE A O 1
ATOM 2023 N N . TRP A 1 269 ? 31.344 56.800 0.961 1.00 84.25 269 TRP A N 1
ATOM 2024 C CA . TRP A 1 269 ? 30.597 57.597 1.934 1.00 84.25 269 TRP A CA 1
ATOM 2025 C C . TRP A 1 269 ? 30.926 57.208 3.383 1.00 84.25 269 TRP A C 1
ATOM 2027 O O . TRP A 1 269 ? 31.222 58.084 4.202 1.00 84.25 269 TRP A O 1
ATOM 2037 N N . PHE A 1 270 ? 30.993 55.908 3.693 1.00 77.25 270 PHE A N 1
ATOM 2038 C CA . PHE A 1 270 ? 31.376 55.424 5.025 1.00 77.25 270 PHE A CA 1
ATOM 2039 C C . PHE A 1 270 ? 32.823 55.787 5.395 1.00 77.25 270 PHE A C 1
ATOM 2041 O O . PHE A 1 270 ? 33.071 56.238 6.518 1.00 77.25 270 PHE A O 1
ATOM 2048 N N . LYS A 1 271 ? 33.773 55.709 4.450 1.00 77.81 271 LYS A N 1
ATOM 2049 C CA . LYS A 1 271 ? 35.167 56.134 4.686 1.00 77.81 271 LYS A CA 1
ATOM 2050 C C . LYS A 1 271 ? 35.305 57.645 4.920 1.00 77.81 271 LYS A C 1
ATOM 2052 O O . LYS A 1 271 ? 36.085 58.057 5.782 1.00 77.81 271 LYS A O 1
ATOM 2057 N N . ARG A 1 272 ? 34.519 58.482 4.226 1.00 71.56 272 ARG A N 1
ATOM 2058 C CA . ARG A 1 272 ? 34.485 59.947 4.449 1.00 71.56 272 ARG A CA 1
ATOM 2059 C C . ARG A 1 272 ? 33.780 60.339 5.751 1.00 71.56 272 ARG A C 1
ATOM 2061 O O . ARG A 1 272 ? 34.109 61.370 6.333 1.00 71.56 272 ARG A O 1
ATOM 2068 N N . ARG A 1 273 ? 32.830 59.528 6.231 1.00 69.12 273 ARG A N 1
ATOM 2069 C CA . ARG A 1 273 ? 32.151 59.739 7.520 1.00 69.12 273 ARG A CA 1
ATOM 2070 C C . ARG A 1 273 ? 33.047 59.376 8.706 1.00 69.12 273 ARG A C 1
ATOM 2072 O O . ARG A 1 273 ? 33.059 60.106 9.694 1.00 69.12 273 ARG A O 1
ATOM 2079 N N . SER A 1 274 ? 33.828 58.299 8.596 1.00 57.72 274 SER A N 1
ATOM 2080 C CA . SER A 1 274 ? 34.723 57.839 9.669 1.00 57.72 274 SER A CA 1
ATOM 2081 C C . SER A 1 274 ? 35.892 58.792 9.942 1.00 57.72 274 SER A C 1
ATOM 2083 O O . SER A 1 274 ? 36.380 58.859 11.065 1.00 57.72 274 SER A O 1
ATOM 2085 N N . THR A 1 275 ? 36.319 59.578 8.954 1.00 53.56 275 THR A N 1
ATOM 2086 C CA . THR A 1 275 ? 37.405 60.565 9.105 1.00 53.56 275 THR A CA 1
ATOM 2087 C C . THR A 1 275 ? 36.951 61.898 9.716 1.00 53.56 275 THR A C 1
ATOM 2089 O O . THR A 1 275 ? 37.769 62.790 9.913 1.00 53.56 275 THR A O 1
ATOM 2092 N N . ARG A 1 276 ? 35.664 62.039 10.076 1.00 52.50 276 ARG A N 1
ATOM 2093 C CA . ARG A 1 276 ? 35.102 63.246 10.714 1.00 52.50 276 ARG A CA 1
ATOM 2094 C C . ARG A 1 276 ? 34.750 63.089 12.202 1.00 52.50 276 ARG A C 1
ATOM 2096 O O . ARG A 1 276 ? 34.169 64.008 12.768 1.00 52.50 276 ARG A O 1
ATOM 2103 N N . LYS A 1 277 ? 35.105 61.973 12.856 1.00 48.53 277 LYS A N 1
ATOM 2104 C CA . LYS A 1 277 ? 34.874 61.763 14.305 1.00 48.53 277 LYS A CA 1
ATOM 2105 C C . LYS A 1 277 ? 36.090 61.213 15.063 1.00 48.53 277 LYS A C 1
ATOM 2107 O O . LYS A 1 277 ? 35.954 60.317 15.885 1.00 48.53 277 LYS A O 1
ATOM 2112 N N . VAL A 1 278 ? 37.276 61.768 14.813 1.00 52.22 278 VAL A N 1
ATOM 2113 C CA . VAL A 1 278 ? 38.430 61.601 15.713 1.00 52.22 278 VAL A CA 1
ATOM 2114 C C . VAL A 1 278 ? 39.026 62.975 16.003 1.00 52.22 278 VAL A C 1
ATOM 2116 O O . VAL A 1 278 ? 39.844 63.476 15.234 1.00 52.22 278 VAL A O 1
ATOM 2119 N N . LYS A 1 279 ? 38.529 63.596 17.080 1.00 38.62 279 LYS A N 1
ATOM 2120 C CA . LYS A 1 279 ? 39.180 64.548 18.006 1.00 38.62 279 LYS A CA 1
ATOM 2121 C C . LYS A 1 279 ? 38.098 65.077 18.971 1.00 38.62 279 LYS A C 1
ATOM 2123 O O . LYS A 1 279 ? 37.024 65.428 18.496 1.00 38.62 279 LYS A O 1
ATOM 2128 N N . ILE A 1 280 ? 38.432 65.162 20.269 1.00 44.34 280 ILE A N 1
ATOM 2129 C CA . ILE A 1 280 ? 37.606 65.435 21.481 1.00 44.34 280 ILE A CA 1
ATOM 2130 C C . ILE A 1 280 ? 37.087 64.130 22.129 1.00 44.34 280 ILE A C 1
ATOM 2132 O O . ILE A 1 280 ? 36.265 63.455 21.528 1.00 44.34 280 ILE A O 1
ATOM 2136 N N . SER A 1 281 ? 37.460 63.697 23.337 1.00 35.94 281 SER A N 1
ATOM 2137 C CA . SER A 1 281 ? 38.502 64.078 24.302 1.00 35.94 281 SER A CA 1
ATOM 2138 C C . SER A 1 281 ? 38.676 62.897 25.273 1.00 35.94 281 SER A C 1
ATOM 2140 O O . SER A 1 281 ? 37.695 62.249 25.632 1.00 35.94 281 SER A O 1
ATOM 2142 N N . THR A 1 282 ? 39.913 62.636 25.680 1.00 35.44 282 THR A N 1
ATOM 2143 C CA . THR A 1 282 ? 40.323 61.717 26.748 1.00 35.44 282 THR A CA 1
ATOM 2144 C C . THR A 1 282 ? 40.268 62.467 28.077 1.00 35.44 282 THR A C 1
ATOM 2146 O O . THR A 1 282 ? 40.970 63.462 28.173 1.00 35.44 282 THR A O 1
ATOM 2149 N N . GLU A 1 283 ? 39.523 62.011 29.090 1.00 33.12 283 GLU A N 1
ATOM 2150 C CA . GLU A 1 283 ? 39.848 62.276 30.506 1.00 33.12 283 GLU A CA 1
ATOM 2151 C C . GLU A 1 283 ? 39.005 61.396 31.458 1.00 33.12 283 GLU A C 1
ATOM 2153 O O . GLU A 1 283 ? 37.838 61.136 31.187 1.00 33.12 283 GLU A O 1
ATOM 2158 N N . GLN A 1 284 ? 39.609 60.999 32.585 1.00 34.22 284 GLN A N 1
ATOM 2159 C CA . GLN A 1 284 ? 39.018 60.378 33.789 1.00 34.22 284 GLN A CA 1
ATOM 2160 C C . GLN A 1 284 ? 38.813 58.853 33.835 1.00 34.22 284 GLN A C 1
ATOM 2162 O O . GLN A 1 284 ? 37.735 58.337 34.108 1.00 34.22 284 GLN A O 1
ATOM 2167 N N . THR A 1 285 ? 39.938 58.135 33.797 1.00 32.31 285 THR A N 1
ATOM 2168 C CA . THR A 1 285 ? 40.184 57.076 34.790 1.00 32.31 285 THR A CA 1
ATOM 2169 C C . THR A 1 285 ? 40.887 57.722 35.986 1.00 32.31 285 THR A C 1
ATOM 2171 O O . THR A 1 285 ? 42.048 58.101 35.835 1.00 32.31 285 THR A O 1
ATOM 2174 N N . ARG A 1 286 ? 40.207 57.877 37.134 1.00 29.94 286 ARG A N 1
ATOM 2175 C CA . ARG A 1 286 ? 40.759 57.837 38.512 1.00 29.94 286 ARG A CA 1
ATOM 2176 C C . ARG A 1 286 ? 39.732 58.313 39.556 1.00 29.94 286 ARG A C 1
ATOM 2178 O O . ARG A 1 286 ? 39.180 59.397 39.416 1.00 29.94 286 ARG A O 1
ATOM 2185 N N . HIS A 1 287 ? 39.673 57.528 40.632 1.00 29.47 287 HIS A N 1
ATOM 2186 C CA . HIS A 1 287 ? 39.268 57.835 42.011 1.00 29.47 287 HIS A CA 1
ATOM 2187 C C . HIS A 1 287 ? 37.829 57.558 42.499 1.00 29.47 287 HIS A C 1
ATOM 2189 O O . HIS A 1 287 ? 36.878 58.211 42.086 1.00 29.47 287 HIS A O 1
ATOM 2195 N N . ASP A 1 288 ? 37.802 56.614 43.455 1.00 28.08 288 ASP A N 1
ATOM 2196 C CA . ASP A 1 288 ? 36.945 56.394 44.632 1.00 28.08 288 ASP A CA 1
ATOM 2197 C C . ASP A 1 288 ? 35.432 56.246 44.495 1.00 28.08 288 ASP A C 1
ATOM 2199 O O . ASP A 1 288 ? 34.730 57.189 44.151 1.00 28.08 288 ASP A O 1
ATOM 2203 N N . THR A 1 289 ? 34.897 55.116 44.979 1.00 31.92 289 THR A N 1
ATOM 2204 C CA . THR A 1 289 ? 34.409 55.048 46.377 1.00 31.92 289 THR A CA 1
ATOM 2205 C C . THR A 1 289 ? 34.167 53.598 46.834 1.00 31.92 289 THR A C 1
ATOM 2207 O O . THR A 1 289 ? 33.394 52.864 46.227 1.00 31.92 289 THR A O 1
ATOM 2210 N N . ASP A 1 290 ? 34.907 53.201 47.870 1.00 31.62 290 ASP A N 1
ATOM 2211 C CA . ASP A 1 290 ? 34.467 52.606 49.141 1.00 31.62 290 ASP A CA 1
ATOM 2212 C C . ASP A 1 290 ? 33.268 51.637 49.235 1.00 31.62 290 ASP A C 1
ATOM 2214 O O . ASP A 1 290 ? 32.119 51.956 48.945 1.00 31.62 290 ASP A O 1
ATOM 2218 N N . GLU A 1 291 ? 33.594 50.485 49.838 1.00 32.03 291 GLU A N 1
ATOM 2219 C CA . GLU A 1 291 ? 33.069 50.034 51.139 1.00 32.03 291 GLU A CA 1
ATOM 2220 C C . GLU A 1 291 ? 31.553 49.803 51.280 1.00 32.03 291 GLU A C 1
ATOM 2222 O O . GLU A 1 291 ? 30.768 50.725 51.500 1.00 32.03 291 GLU A O 1
ATOM 2227 N N . LYS A 1 292 ? 31.161 48.521 51.361 1.00 33.59 292 LYS A N 1
ATOM 2228 C CA . LYS A 1 292 ? 30.547 48.010 52.598 1.00 33.59 292 LYS A CA 1
ATOM 2229 C C . LYS A 1 292 ? 30.462 46.490 52.673 1.00 33.59 292 LYS A C 1
ATOM 2231 O O . LYS A 1 292 ? 29.863 45.816 51.841 1.00 33.59 292 LYS A O 1
ATOM 2236 N N . ASP A 1 293 ? 31.061 46.031 53.758 1.00 31.53 293 ASP A N 1
ATOM 2237 C CA . ASP A 1 293 ? 30.910 44.760 54.441 1.00 31.53 293 ASP A CA 1
ATOM 2238 C C . ASP A 1 293 ? 29.460 44.541 54.922 1.00 31.53 293 ASP A C 1
ATOM 2240 O O . ASP A 1 293 ? 28.754 45.511 55.217 1.00 31.53 293 ASP A O 1
ATOM 2244 N N . ASN A 1 294 ? 29.035 43.275 55.002 1.00 32.03 294 ASN A N 1
ATOM 2245 C CA . ASN A 1 294 ? 28.167 42.754 56.064 1.00 32.03 294 ASN A CA 1
ATOM 2246 C C . ASN A 1 294 ? 27.956 41.235 55.923 1.00 32.03 294 ASN A C 1
ATOM 2248 O O . ASN A 1 294 ? 27.167 40.736 55.121 1.00 32.03 294 ASN A O 1
ATOM 2252 N N . THR A 1 295 ? 28.651 40.525 56.803 1.00 29.17 295 THR A N 1
ATOM 2253 C CA . THR A 1 295 ? 28.412 39.170 57.314 1.00 29.17 295 THR A CA 1
ATOM 2254 C C . THR A 1 295 ? 27.035 38.956 57.959 1.00 29.17 295 THR A C 1
ATOM 2256 O O . THR A 1 295 ? 26.614 39.779 58.766 1.00 29.17 295 THR A O 1
ATOM 2259 N N . ALA A 1 296 ? 26.428 37.783 57.723 1.00 28.47 296 ALA A N 1
ATOM 2260 C CA . ALA A 1 296 ? 25.823 36.863 58.716 1.00 28.47 296 ALA A CA 1
ATOM 2261 C C . ALA A 1 296 ? 25.145 35.699 57.948 1.00 28.47 296 ALA A C 1
ATOM 2263 O O . ALA A 1 296 ? 24.225 35.929 57.178 1.00 28.47 296 ALA A O 1
ATOM 2264 N N . ALA A 1 297 ? 25.707 34.490 57.896 1.00 29.19 297 ALA A N 1
ATOM 2265 C CA . ALA A 1 297 ? 25.733 33.439 58.921 1.00 29.19 297 ALA A CA 1
ATOM 2266 C C . ALA A 1 297 ? 24.476 32.529 58.937 1.00 29.19 297 ALA A C 1
ATOM 2268 O O . ALA A 1 297 ? 23.382 32.982 59.243 1.00 29.19 297 ALA A O 1
ATOM 2269 N N . GLN A 1 298 ? 24.751 31.226 58.736 1.00 28.23 298 GLN A N 1
ATOM 2270 C CA . GLN A 1 298 ? 24.137 30.013 59.327 1.00 28.23 298 GLN A CA 1
ATOM 2271 C C . GLN A 1 298 ? 23.319 29.046 58.442 1.00 28.23 298 GLN A C 1
ATOM 2273 O O . GLN A 1 298 ? 22.186 29.329 58.081 1.00 28.23 298 GLN A O 1
ATOM 2278 N N . GLY A 1 299 ? 23.894 27.831 58.308 1.00 26.77 299 GLY A N 1
ATOM 2279 C CA . GLY A 1 299 ? 23.236 26.507 58.260 1.00 26.77 299 GLY A CA 1
ATOM 2280 C C . GLY A 1 299 ? 22.606 26.112 56.919 1.00 26.77 299 GLY A C 1
ATOM 2281 O O . GLY A 1 299 ? 22.032 26.953 56.258 1.00 26.77 299 GLY A O 1
ATOM 2282 N N . ILE A 1 300 ? 22.602 24.870 56.432 1.00 32.62 300 ILE A N 1
ATOM 2283 C CA . ILE A 1 300 ? 22.965 23.523 56.910 1.00 32.62 300 ILE A CA 1
ATOM 2284 C C . ILE A 1 300 ? 23.086 22.670 55.616 1.00 32.62 300 ILE A C 1
ATOM 2286 O O . ILE A 1 300 ? 22.477 23.019 54.608 1.00 32.62 300 ILE A O 1
ATOM 2290 N N . SER A 1 301 ? 23.863 21.582 55.619 1.00 28.66 301 SER A N 1
ATOM 2291 C CA . SER A 1 301 ? 24.035 20.662 54.480 1.00 28.66 301 SER A CA 1
ATOM 2292 C C . SER A 1 301 ? 22.736 20.002 53.996 1.00 28.66 301 SER A C 1
ATOM 2294 O O . SER A 1 301 ? 22.011 19.444 54.816 1.00 28.66 301 SER A O 1
ATOM 2296 N N . GLU A 1 302 ? 22.543 19.922 52.675 1.00 32.06 302 GLU A N 1
ATOM 2297 C CA . GLU A 1 302 ? 21.727 18.889 52.019 1.00 32.06 302 GLU A CA 1
ATOM 2298 C C . GLU A 1 302 ? 22.386 18.364 50.733 1.00 32.06 302 GLU A C 1
ATOM 2300 O O . GLU A 1 302 ? 23.271 18.985 50.147 1.00 32.06 302 GLU A O 1
ATOM 2305 N N . LEU A 1 303 ? 21.978 17.142 50.403 1.00 31.25 303 LEU A N 1
ATOM 2306 C CA . LEU A 1 303 ? 22.547 16.155 49.496 1.00 31.25 303 LEU A CA 1
ATOM 2307 C C . LEU A 1 303 ? 22.410 16.467 47.993 1.00 31.25 303 LEU A C 1
ATOM 2309 O O . LEU A 1 303 ? 21.380 16.941 47.532 1.00 31.25 303 LEU A O 1
ATOM 2313 N N . ASP A 1 304 ? 23.470 16.098 47.267 1.00 27.06 304 ASP A N 1
ATOM 2314 C CA . ASP A 1 304 ? 23.513 15.302 46.026 1.00 27.06 304 ASP A CA 1
ATOM 2315 C C . ASP A 1 304 ? 22.360 15.413 45.005 1.00 27.06 304 ASP A C 1
ATOM 2317 O O . ASP A 1 304 ? 21.284 14.862 45.219 1.00 27.06 304 ASP A O 1
ATOM 2321 N N . HIS A 1 305 ? 22.655 16.012 43.842 1.00 33.28 305 HIS A N 1
ATOM 2322 C CA . HIS A 1 305 ? 22.139 15.610 42.523 1.00 33.28 305 HIS A CA 1
ATOM 2323 C C . HIS A 1 305 ? 23.202 15.941 41.461 1.00 33.28 305 HIS A C 1
ATOM 2325 O O . HIS A 1 305 ? 23.260 17.045 40.917 1.00 33.28 305 HIS A O 1
ATOM 2331 N N . GLY A 1 306 ? 24.102 14.990 41.212 1.00 29.55 306 GLY A N 1
ATOM 2332 C CA . GLY A 1 306 ? 24.973 14.999 40.041 1.00 29.55 306 GLY A CA 1
ATOM 2333 C C . GLY A 1 306 ? 24.239 14.452 38.819 1.00 29.55 306 GLY A C 1
ATOM 2334 O O . GLY A 1 306 ? 24.201 13.239 38.621 1.00 29.55 306 GLY A O 1
ATOM 2335 N N . ASP A 1 307 ? 23.700 15.344 37.988 1.00 29.59 307 ASP A N 1
ATOM 2336 C CA . ASP A 1 307 ? 23.266 15.010 36.631 1.00 29.59 307 ASP A CA 1
ATOM 2337 C C . ASP A 1 307 ? 24.485 14.582 35.806 1.00 29.59 307 ASP A C 1
ATOM 2339 O O . ASP A 1 307 ? 25.381 15.369 35.487 1.00 29.59 307 ASP A O 1
ATOM 2343 N N . THR A 1 308 ? 24.524 13.298 35.467 1.00 29.95 308 THR A N 1
ATOM 2344 C CA . THR A 1 308 ? 25.459 12.765 34.484 1.00 29.95 308 THR A CA 1
ATOM 2345 C C . THR A 1 308 ? 24.904 13.047 33.098 1.00 29.95 308 THR A C 1
ATOM 2347 O O . THR A 1 308 ? 24.004 12.377 32.601 1.00 29.95 308 THR A O 1
ATOM 2350 N N . ALA A 1 309 ? 25.489 14.055 32.456 1.00 28.27 309 ALA A N 1
ATOM 2351 C CA . ALA A 1 309 ? 25.524 14.141 31.011 1.00 28.27 309 ALA A CA 1
ATOM 2352 C C . ALA A 1 309 ? 26.265 12.911 30.462 1.00 28.27 309 ALA A C 1
ATOM 2354 O O . ALA A 1 309 ? 27.422 12.674 30.813 1.00 28.27 309 ALA A O 1
ATOM 2355 N N . VAL A 1 310 ? 25.617 12.160 29.574 1.00 32.25 310 VAL A N 1
ATOM 2356 C CA . VAL A 1 310 ? 26.307 11.264 28.645 1.00 32.25 310 VAL A CA 1
ATOM 2357 C C . VAL A 1 310 ? 25.987 11.734 27.234 1.00 32.25 310 VAL A C 1
ATOM 2359 O O . VAL A 1 310 ? 24.833 11.846 26.832 1.00 32.25 310 VAL A O 1
ATOM 2362 N N . GLN A 1 311 ? 27.069 12.086 26.546 1.00 30.53 311 GLN A N 1
ATOM 2363 C CA . GLN A 1 311 ? 27.161 12.448 25.141 1.00 30.53 311 GLN A CA 1
ATOM 2364 C C . GLN A 1 311 ? 26.661 11.311 24.249 1.00 30.53 311 GLN A C 1
ATOM 2366 O O . GLN A 1 311 ? 27.071 10.169 24.443 1.00 30.53 311 GLN A O 1
ATOM 2371 N N . GLU A 1 312 ? 25.923 11.651 23.193 1.00 31.34 312 GLU A N 1
ATOM 2372 C CA . GLU A 1 312 ? 25.965 10.867 21.962 1.00 31.34 312 GLU A CA 1
ATOM 2373 C C . GLU A 1 312 ? 26.597 11.690 20.845 1.00 31.34 312 GLU A C 1
ATOM 2375 O O . GLU A 1 312 ? 26.396 12.901 20.719 1.00 31.34 312 GLU A O 1
ATOM 2380 N N . ALA A 1 313 ? 27.474 10.998 20.130 1.00 29.73 313 ALA A N 1
ATOM 2381 C CA . ALA A 1 313 ? 28.540 11.527 19.317 1.00 29.73 313 ALA A CA 1
ATOM 2382 C C . ALA A 1 313 ? 28.175 11.532 17.827 1.00 29.73 313 ALA A C 1
ATOM 2384 O O . ALA A 1 313 ? 27.507 10.635 17.323 1.00 29.73 313 ALA A O 1
ATOM 2385 N N . ASP A 1 314 ? 28.724 12.546 17.166 1.00 31.19 314 ASP A N 1
ATOM 2386 C CA . ASP A 1 314 ? 29.239 12.577 15.800 1.00 31.19 314 ASP A CA 1
ATOM 2387 C C . ASP A 1 314 ? 28.259 12.355 14.639 1.00 31.19 314 ASP A C 1
ATOM 2389 O O . ASP A 1 314 ? 28.002 11.258 14.146 1.00 31.19 314 ASP A O 1
ATOM 2393 N N . GLY A 1 315 ? 27.796 13.501 14.134 1.00 26.09 315 GLY A N 1
ATOM 2394 C CA . GLY A 1 315 ? 27.072 13.646 12.885 1.00 26.09 315 GLY A CA 1
ATOM 2395 C C . GLY A 1 315 ? 27.920 13.351 11.648 1.00 26.09 315 GLY A C 1
ATOM 2396 O O . GLY A 1 315 ? 29.089 13.725 11.539 1.00 26.09 315 GLY A O 1
ATOM 2397 N N . TRP A 1 316 ? 27.269 12.731 10.668 1.00 25.80 316 TRP A N 1
ATOM 2398 C CA . TRP A 1 316 ? 27.776 12.596 9.310 1.00 25.80 316 TRP A CA 1
ATOM 2399 C C . TRP A 1 316 ? 27.179 13.691 8.419 1.00 25.80 316 TRP A C 1
ATOM 2401 O O . TRP A 1 316 ? 25.966 13.782 8.233 1.00 25.80 316 TRP A O 1
ATOM 2411 N N . HIS A 1 317 ? 28.055 14.531 7.867 1.00 31.47 317 HIS A N 1
ATOM 2412 C CA . HIS A 1 317 ? 27.733 15.549 6.872 1.00 31.47 317 HIS A CA 1
ATOM 2413 C C . HIS A 1 317 ? 27.687 14.928 5.468 1.00 31.47 317 HIS A C 1
ATOM 2415 O O . HIS A 1 317 ? 28.724 14.620 4.884 1.00 31.47 317 HIS A O 1
ATOM 2421 N N . GLY A 1 318 ? 26.483 14.781 4.915 1.00 28.34 318 GLY A N 1
ATOM 2422 C CA . GLY A 1 318 ? 26.251 14.463 3.505 1.00 28.34 318 GLY A CA 1
ATOM 2423 C C . GLY A 1 318 ? 25.887 15.722 2.718 1.00 28.34 318 GLY A C 1
ATOM 2424 O O . GLY A 1 318 ? 24.944 16.428 3.062 1.00 28.34 318 GLY A O 1
ATOM 2425 N N . TYR A 1 319 ? 26.678 16.013 1.691 1.00 25.91 319 TYR A N 1
ATOM 2426 C CA . TYR A 1 319 ? 26.595 17.179 0.815 1.00 25.91 319 TYR A CA 1
ATOM 2427 C C . TYR A 1 319 ? 25.222 17.365 0.147 1.00 25.91 319 TYR A C 1
ATOM 2429 O O . TYR A 1 319 ? 24.673 16.437 -0.440 1.00 25.91 319 TYR A O 1
ATOM 2437 N N . LYS A 1 320 ? 24.730 18.610 0.156 1.00 31.42 320 LYS A N 1
ATOM 2438 C CA . LYS A 1 320 ? 23.650 19.090 -0.716 1.00 31.42 320 LYS A CA 1
ATOM 2439 C C . LYS A 1 320 ? 24.196 19.369 -2.121 1.00 31.42 320 LYS A C 1
ATOM 2441 O O . LYS A 1 320 ? 25.213 20.057 -2.228 1.00 31.42 320 LYS A O 1
ATOM 2446 N N . PRO A 1 321 ? 23.473 18.995 -3.182 1.00 32.47 321 PRO A N 1
ATOM 2447 C CA . PRO A 1 321 ? 23.387 19.806 -4.380 1.00 32.47 321 PRO A CA 1
ATOM 2448 C C . PRO A 1 321 ? 22.005 20.467 -4.422 1.00 32.47 321 PRO A C 1
ATOM 2450 O O . PRO A 1 321 ? 20.974 19.799 -4.455 1.00 32.47 321 PRO A O 1
ATOM 2453 N N . GLU A 1 322 ? 21.993 21.795 -4.372 1.00 29.92 322 GLU A N 1
ATOM 2454 C CA . GLU A 1 322 ? 20.821 22.604 -4.698 1.00 29.92 322 GLU A CA 1
ATOM 2455 C C . GLU A 1 322 ? 20.474 22.448 -6.183 1.00 29.92 322 GLU A C 1
ATOM 2457 O O . GLU A 1 322 ? 21.365 22.476 -7.031 1.00 29.92 322 GLU A O 1
ATOM 2462 N N . LEU A 1 323 ? 19.179 22.359 -6.487 1.00 28.28 323 LEU A N 1
ATOM 2463 C CA . LEU A 1 323 ? 18.585 22.921 -7.699 1.00 28.28 323 LEU A CA 1
ATOM 2464 C C . LEU A 1 323 ? 17.097 23.168 -7.427 1.00 28.28 323 LEU A C 1
ATOM 2466 O O . LEU A 1 323 ? 16.289 22.244 -7.369 1.00 28.28 323 LEU A O 1
ATOM 2470 N N . GLU A 1 32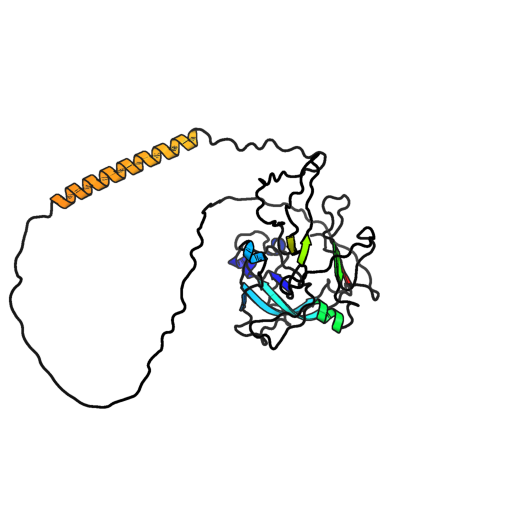4 ? 16.766 24.438 -7.204 1.00 27.52 324 GLU A N 1
ATOM 2471 C CA . GLU A 1 324 ? 15.397 24.944 -7.233 1.00 27.52 324 GLU A CA 1
ATOM 2472 C C . GLU A 1 324 ? 14.838 24.816 -8.655 1.00 27.52 324 GLU A C 1
ATOM 2474 O O . GLU A 1 324 ? 15.455 25.283 -9.614 1.00 27.52 324 GLU A O 1
ATOM 2479 N N . VAL A 1 325 ? 13.638 24.250 -8.787 1.00 29.44 325 VAL A N 1
ATOM 2480 C CA . VAL A 1 325 ? 12.775 24.482 -9.949 1.00 29.44 325 VAL A CA 1
ATOM 2481 C C . VAL A 1 325 ? 11.400 24.866 -9.425 1.00 29.44 325 VAL A C 1
ATOM 2483 O O . VAL A 1 325 ? 10.718 24.084 -8.767 1.00 29.44 325 VAL A O 1
ATOM 2486 N N . ASN A 1 326 ? 11.046 26.118 -9.689 1.00 26.75 326 ASN A N 1
ATOM 2487 C CA . ASN A 1 326 ? 9.722 26.689 -9.514 1.00 26.75 326 ASN A CA 1
ATOM 2488 C C . ASN A 1 326 ? 8.995 26.672 -10.872 1.00 26.75 326 ASN A C 1
ATOM 2490 O O . ASN A 1 326 ? 9.658 26.709 -11.909 1.00 26.75 326 ASN A O 1
ATOM 2494 N N . ASP A 1 327 ? 7.661 26.722 -10.817 1.00 31.61 327 ASP A N 1
ATOM 2495 C CA . ASP A 1 327 ? 6.675 26.698 -11.916 1.00 31.61 327 ASP A CA 1
ATOM 2496 C C . ASP A 1 327 ? 6.344 25.279 -12.432 1.00 31.61 327 ASP A C 1
ATOM 2498 O O . ASP A 1 327 ? 7.222 24.485 -12.739 1.00 31.61 327 ASP A O 1
ATOM 2502 N N . GLY A 1 328 ? 5.101 24.817 -12.536 1.00 28.61 328 GLY A N 1
ATOM 2503 C CA . GLY A 1 328 ? 3.804 25.480 -12.516 1.00 28.61 328 GLY A CA 1
ATOM 2504 C C . GLY A 1 328 ? 2.931 24.802 -13.575 1.00 28.61 328 GLY A C 1
ATOM 2505 O O . GLY A 1 328 ? 3.338 24.663 -14.720 1.00 28.61 328 GLY A O 1
ATOM 2506 N N . SER A 1 329 ? 1.729 24.364 -13.189 1.00 34.50 329 SER A N 1
ATOM 2507 C CA . SER A 1 329 ? 0.656 23.909 -14.088 1.00 34.50 329 SER A CA 1
ATOM 2508 C C . SER A 1 329 ? 0.958 22.720 -15.025 1.00 34.50 329 SER A C 1
ATOM 2510 O O . SER A 1 329 ? 1.345 22.879 -16.181 1.00 34.50 329 SER A O 1
ATOM 2512 N N . SER A 1 330 ? 0.528 21.525 -14.617 1.00 31.62 330 SER A N 1
ATOM 2513 C CA . SER A 1 330 ? -0.043 20.565 -15.571 1.00 31.62 330 SER A CA 1
ATOM 2514 C C . SER A 1 330 ? -1.389 20.089 -15.036 1.00 31.62 330 SER A C 1
ATOM 2516 O O . SER A 1 330 ? -1.488 19.098 -14.316 1.00 31.62 330 SER A O 1
ATOM 2518 N N . GLY A 1 331 ? -2.432 20.870 -15.326 1.00 29.12 331 GLY A N 1
ATOM 2519 C CA . GLY A 1 331 ? -3.809 20.470 -15.069 1.00 29.12 331 GLY A CA 1
ATOM 2520 C C . GLY A 1 331 ? -4.161 19.276 -15.949 1.00 29.12 331 GLY A C 1
ATOM 2521 O O . GLY A 1 331 ? -4.169 19.388 -17.174 1.00 29.12 331 GLY A O 1
ATOM 2522 N N . ARG A 1 332 ? -4.450 18.132 -15.330 1.00 38.47 332 ARG A N 1
ATOM 2523 C CA . ARG A 1 332 ? -5.012 16.977 -16.029 1.00 38.47 332 ARG A CA 1
ATOM 2524 C C . ARG A 1 332 ? -6.528 17.131 -16.034 1.00 38.47 332 ARG A C 1
ATOM 2526 O O . ARG A 1 332 ? -7.164 17.170 -14.991 1.00 38.47 332 ARG A O 1
ATOM 2533 N N . HIS A 1 333 ? -7.077 17.332 -17.227 1.00 26.84 333 HIS A N 1
ATOM 2534 C CA . HIS A 1 333 ? -8.512 17.386 -17.475 1.00 26.84 333 HIS A CA 1
ATOM 2535 C C . HIS A 1 333 ? -9.024 15.961 -17.662 1.00 26.84 333 HIS A C 1
ATOM 2537 O O . HIS A 1 333 ? -8.649 15.328 -18.646 1.00 26.84 333 HIS A O 1
ATOM 2543 N N . GLU A 1 334 ? -9.926 15.496 -16.801 1.00 34.69 334 GLU A N 1
ATOM 2544 C CA . GLU A 1 334 ? -10.773 14.343 -17.110 1.00 34.69 334 GLU A CA 1
ATOM 2545 C C . GLU A 1 334 ? -12.250 14.694 -16.871 1.00 34.69 334 GLU A C 1
ATOM 2547 O O . GLU A 1 334 ? -12.615 15.392 -15.924 1.00 34.69 334 GLU A O 1
ATOM 2552 N N . LEU A 1 335 ? -13.082 14.306 -17.840 1.00 30.14 335 LEU A N 1
ATOM 2553 C CA . LEU A 1 335 ? -14.508 14.624 -17.952 1.00 30.14 335 LEU A CA 1
ATOM 2554 C C . LEU A 1 335 ? -15.356 13.500 -17.325 1.00 30.14 335 LEU A C 1
ATOM 2556 O O . LEU A 1 335 ? -15.003 12.332 -17.469 1.00 30.14 335 LEU A O 1
ATOM 2560 N N . PRO A 1 33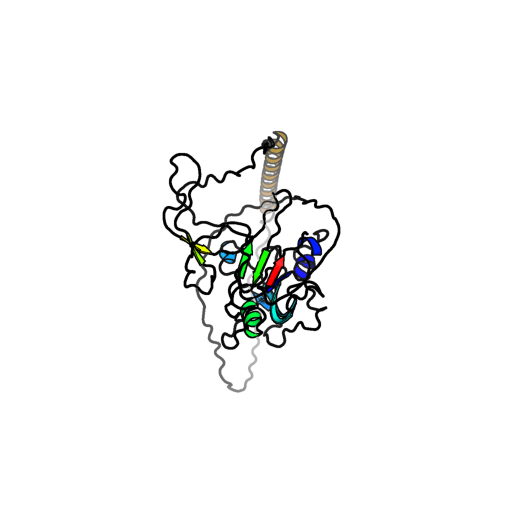6 ? -16.513 13.805 -16.706 1.00 30.38 336 PRO A N 1
ATOM 2561 C CA . PRO A 1 336 ? -17.281 12.827 -15.937 1.00 30.38 336 PRO A CA 1
ATOM 2562 C C . PRO A 1 336 ? -18.261 12.031 -16.809 1.00 30.38 336 PRO A C 1
ATOM 2564 O O . PRO A 1 336 ? -18.918 12.611 -17.673 1.00 30.38 336 PRO A O 1
ATOM 2567 N N . THR A 1 337 ? -18.458 10.734 -16.530 1.00 29.67 337 THR A N 1
ATOM 2568 C CA . THR A 1 337 ? -19.601 9.946 -17.056 1.00 29.67 337 THR A CA 1
ATOM 2569 C C . THR A 1 337 ? -20.036 8.777 -16.135 1.00 29.67 337 THR A C 1
ATOM 2571 O O . THR A 1 337 ? -19.334 8.475 -15.175 1.00 29.67 337 THR A O 1
ATOM 2574 N N . PRO A 1 338 ? -21.247 8.191 -16.334 1.00 31.88 338 PRO A N 1
ATOM 2575 C CA . PRO A 1 338 ? -22.106 7.690 -15.253 1.00 31.88 338 PRO A CA 1
ATOM 2576 C C . PRO A 1 338 ? -22.114 6.161 -15.002 1.00 31.88 338 PRO A C 1
ATOM 2578 O O . PRO A 1 338 ? -21.601 5.358 -15.771 1.00 31.88 338 PRO A O 1
ATOM 2581 N N . VAL A 1 339 ? -22.778 5.822 -13.886 1.00 32.97 339 VAL A N 1
ATOM 2582 C CA . VAL A 1 339 ? -22.921 4.560 -13.116 1.00 32.97 339 VAL A CA 1
ATOM 2583 C C . VAL A 1 339 ? -23.552 3.348 -13.847 1.00 32.97 339 VAL A C 1
ATOM 2585 O O . VAL A 1 339 ? -24.396 3.553 -14.720 1.00 32.97 339 VAL A O 1
ATOM 2588 N N . LYS A 1 340 ? -23.281 2.137 -13.282 1.00 30.89 340 LYS A N 1
ATOM 2589 C CA . LYS A 1 340 ? -24.107 0.887 -13.087 1.00 30.89 340 LYS A CA 1
ATOM 2590 C C . LYS A 1 340 ? -23.682 -0.342 -13.941 1.00 30.89 340 LYS A C 1
ATOM 2592 O O . LYS A 1 340 ? -23.343 -0.136 -15.092 1.00 30.89 340 LYS A O 1
ATOM 2597 N N . MET A 1 341 ? -23.678 -1.636 -13.536 1.00 30.78 341 MET A N 1
ATOM 2598 C CA . MET A 1 341 ? -24.219 -2.518 -12.448 1.00 30.78 341 MET A CA 1
ATOM 2599 C C . MET A 1 341 ? -23.288 -3.769 -12.299 1.00 30.78 341 MET A C 1
ATOM 2601 O O . MET A 1 341 ? -22.635 -4.095 -13.279 1.00 30.78 341 MET A O 1
ATOM 2605 N N . HIS A 1 342 ? -23.010 -4.367 -11.125 1.00 28.75 342 HIS A N 1
ATOM 2606 C CA . HIS A 1 342 ? -23.707 -5.380 -10.275 1.00 28.75 342 HIS A CA 1
ATOM 2607 C C . HIS A 1 342 ? -23.514 -6.885 -10.627 1.00 28.75 342 HIS A C 1
ATOM 2609 O O . HIS A 1 342 ? -23.661 -7.264 -11.782 1.00 28.75 342 HIS A O 1
ATOM 2615 N N . GLU A 1 343 ? -23.329 -7.679 -9.548 1.00 34.28 343 GLU A N 1
ATOM 2616 C CA . GLU A 1 343 ? -23.512 -9.144 -9.324 1.00 34.28 343 GLU A CA 1
ATOM 2617 C C . GLU A 1 343 ? -22.268 -10.064 -9.256 1.00 34.28 343 GLU A C 1
ATOM 2619 O O . GLU A 1 343 ? -21.310 -9.826 -9.974 1.00 34.28 343 GLU A O 1
ATOM 2624 N N . VAL A 1 344 ? -22.182 -11.181 -8.496 1.00 28.66 344 VAL A N 1
ATOM 2625 C CA . VAL A 1 344 ? -22.845 -11.821 -7.314 1.00 28.66 344 VAL A CA 1
ATOM 2626 C C . VAL A 1 344 ? -21.874 -12.944 -6.848 1.00 28.66 344 VAL A C 1
ATOM 2628 O O . VAL A 1 344 ? -21.192 -13.551 -7.670 1.00 28.66 344 VAL A O 1
ATOM 2631 N N . ALA A 1 345 ? -21.809 -13.234 -5.540 1.00 29.69 345 ALA A N 1
ATOM 2632 C CA . ALA A 1 345 ? -20.802 -14.087 -4.887 1.00 29.69 345 ALA A CA 1
ATOM 2633 C C . ALA A 1 345 ? -21.059 -15.618 -4.879 1.00 29.69 345 ALA A C 1
ATOM 2635 O O . ALA A 1 345 ? -22.181 -16.088 -4.696 1.00 29.69 345 ALA A O 1
ATOM 2636 N N . GLY A 1 346 ? -19.959 -16.380 -4.920 1.00 30.06 346 GLY A N 1
ATOM 2637 C CA . GLY A 1 346 ? -19.775 -17.752 -4.414 1.00 30.06 346 GLY A CA 1
ATOM 2638 C C . GLY A 1 346 ? -18.353 -17.866 -3.832 1.00 30.06 346 GLY A C 1
ATOM 2639 O O . GLY A 1 346 ? -17.563 -16.969 -4.098 1.00 30.06 346 GLY A O 1
ATOM 2640 N N . HIS A 1 347 ? -18.022 -18.888 -3.023 1.00 46.56 347 HIS A N 1
ATOM 2641 C C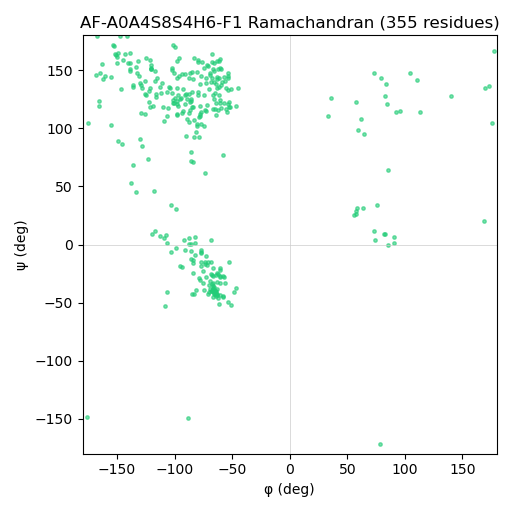A . HIS A 1 347 ? -16.719 -19.059 -2.330 1.00 46.56 347 HIS A CA 1
ATOM 2642 C C . HIS A 1 347 ? -15.504 -19.105 -3.277 1.00 46.56 347 HIS A C 1
ATOM 2644 O O . HIS A 1 347 ? -14.935 -20.154 -3.575 1.00 46.56 347 HIS A O 1
ATOM 2650 N N . LEU A 1 348 ? -15.126 -17.929 -3.739 1.00 54.72 348 LEU A N 1
ATOM 2651 C CA . LEU A 1 348 ? -14.143 -17.631 -4.756 1.00 54.72 348 LEU A CA 1
ATOM 2652 C C . LEU A 1 348 ? -13.132 -16.665 -4.139 1.00 54.72 348 LEU A C 1
ATOM 2654 O O . LEU A 1 348 ? -13.420 -16.042 -3.110 1.00 54.72 348 LEU A O 1
ATOM 2658 N N . PRO A 1 349 ? -11.930 -16.553 -4.717 1.00 55.91 349 PRO A N 1
ATOM 2659 C CA . PRO A 1 349 ? -11.025 -15.497 -4.310 1.00 55.91 349 PRO A CA 1
ATOM 2660 C C . PRO A 1 349 ? -11.726 -14.131 -4.412 1.00 55.91 349 PRO A C 1
ATOM 2662 O O . PRO A 1 349 ? -12.572 -13.912 -5.279 1.00 55.91 349 PRO A O 1
ATOM 2665 N N . VAL A 1 350 ? -11.404 -13.229 -3.488 1.00 76.00 350 VAL A N 1
ATOM 2666 C CA . VAL A 1 350 ? -12.053 -11.914 -3.409 1.00 76.00 350 VAL A CA 1
ATOM 2667 C C . VAL A 1 350 ? -11.451 -11.037 -4.498 1.00 76.00 350 VAL A C 1
ATOM 2669 O O . VAL A 1 350 ? -10.278 -10.684 -4.404 1.00 76.00 350 VAL A O 1
ATOM 2672 N N . GLU A 1 351 ? -12.224 -10.712 -5.531 1.00 72.69 351 GLU A N 1
ATOM 2673 C CA . GLU A 1 351 ? -11.784 -9.817 -6.601 1.00 72.69 351 GLU A CA 1
ATOM 2674 C C . GLU A 1 351 ? -12.218 -8.378 -6.318 1.00 72.69 351 GLU A C 1
ATOM 2676 O O . GLU A 1 351 ? -13.388 -8.087 -6.069 1.00 72.69 351 GLU A O 1
ATOM 2681 N N . LEU A 1 352 ? -11.237 -7.483 -6.349 1.00 72.00 352 LEU A N 1
ATOM 2682 C CA . LEU A 1 352 ? -11.398 -6.044 -6.298 1.00 72.00 352 LEU A CA 1
ATOM 2683 C C . LEU A 1 352 ? -11.051 -5.503 -7.675 1.00 72.00 352 LEU A C 1
ATOM 2685 O O . LEU A 1 352 ? -9.881 -5.457 -8.060 1.00 72.00 352 LEU A O 1
ATOM 2689 N N . GLU A 1 353 ? -12.069 -5.094 -8.418 1.00 64.38 353 GLU A N 1
ATOM 2690 C CA . GLU A 1 353 ? -11.853 -4.307 -9.622 1.00 64.38 353 GLU A CA 1
ATOM 2691 C C . GLU A 1 353 ? -11.606 -2.858 -9.216 1.00 64.38 353 GLU A C 1
ATOM 2693 O O . GLU A 1 353 ? -12.347 -2.287 -8.410 1.00 64.38 353 GLU A O 1
ATOM 2698 N N . ALA A 1 354 ? -10.554 -2.255 -9.764 1.00 48.41 354 ALA A N 1
ATOM 2699 C CA . ALA A 1 354 ? -10.374 -0.821 -9.627 1.00 48.41 354 ALA A CA 1
ATOM 2700 C C . ALA A 1 354 ? -11.514 -0.137 -10.403 1.00 48.41 354 ALA A C 1
ATOM 2702 O O . ALA A 1 354 ? -11.595 -0.321 -11.623 1.00 48.41 354 ALA A O 1
ATOM 2703 N N . PRO A 1 355 ? -12.410 0.622 -9.742 1.00 30.70 355 PRO A N 1
ATOM 2704 C CA . PRO A 1 355 ? -13.442 1.345 -10.463 1.00 30.70 355 PRO A CA 1
ATOM 2705 C C . PRO A 1 355 ? -12.788 2.352 -11.412 1.00 30.70 355 PRO A C 1
ATOM 2707 O O . PRO A 1 355 ? -11.771 2.963 -11.078 1.00 30.70 355 PRO A O 1
ATOM 2710 N N . LEU A 1 356 ? -13.402 2.529 -12.585 1.00 34.53 356 LEU A N 1
ATOM 2711 C CA . LEU A 1 356 ? -13.157 3.690 -13.438 1.00 34.53 356 LEU A CA 1
ATOM 2712 C C . LEU A 1 356 ? -13.337 4.942 -12.568 1.00 34.53 356 LEU A C 1
ATOM 2714 O O . LEU A 1 356 ? -14.411 5.130 -11.990 1.00 34.53 356 LEU A O 1
ATOM 2718 N N . ARG A 1 357 ? -12.268 5.726 -12.417 1.00 35.62 357 ARG A N 1
ATOM 2719 C CA . ARG A 1 357 ? -12.359 7.082 -11.876 1.00 35.62 357 ARG A CA 1
ATOM 2720 C C . ARG A 1 357 ? -12.693 8.036 -13.003 1.00 35.62 357 ARG A C 1
ATOM 2722 O O . ARG A 1 357 ? -12.086 7.856 -14.081 1.00 35.62 357 ARG A O 1
#

Organism: Aureobasidium pullulans (NCBI:txid5580)

Sequence (357 aa):
MGGSSTWVVIDEGCTVANPNLTNCNNERGYLFHRNESSSWSTRRLSGEGLYSLNTFVEGYLGLTGNAYYGFDTINLGLTGSGLPTVQGQVIAGFGTNDFWLGTLGLSPYPFNFTDLDDPQPSLLSTLRNQSLIPSLSWAYTAGAQYKNPPVLGSLTLGGYDTTRFTPNNVSFPFGADFSRDLLVKLRSISYDTFGSPPLLTSEIDIFLDSAVTQALFPQTNVEQNIVAIHTPNYKAGDDRPDGLSGGSIAGIVGAAVVVLVSIIAATIWFKRRSTRKVKISTEQTRHDTDEKDNTAAQGISELDHGDTAVQEADGWHGYKPELEVNDGSSGRHELPTPVKMHEVAGHLPVELEAPLR

Mean predicted aligned error: 17.65 Å

Solvent-accessible surface area (backbone atoms only — not comparable to full-atom values): 23309 Å² total; per-residue (Å²): 62,70,35,35,45,29,36,36,26,22,62,47,33,34,68,68,65,32,68,81,50,80,65,34,49,64,77,28,68,44,63,50,60,68,89,75,43,90,61,53,42,34,87,93,42,68,78,75,16,62,43,70,54,92,35,82,72,47,39,78,76,72,30,63,49,57,21,43,33,33,25,25,68,48,62,73,47,62,95,88,63,81,53,64,71,46,70,72,33,54,34,31,34,28,30,50,78,69,46,66,58,52,44,67,25,67,27,57,50,60,34,62,69,95,55,78,88,66,65,37,68,5,56,38,43,49,36,32,74,69,67,65,21,90,35,76,49,62,33,77,45,86,47,38,75,90,44,89,76,56,40,66,26,39,36,21,37,27,38,68,65,76,90,79,55,81,92,74,95,81,82,78,74,59,47,91,47,76,89,41,65,53,18,33,78,45,63,69,44,79,68,101,49,95,90,59,73,54,76,40,94,56,66,44,80,45,68,61,57,62,76,55,94,72,90,87,73,80,92,56,99,58,85,82,81,85,70,87,86,68,61,95,86,66,74,82,74,90,77,68,81,77,72,80,54,74,68,64,64,55,53,56,58,53,53,54,53,53,52,53,52,52,52,53,53,51,54,53,50,53,56,60,54,63,73,72,75,83,82,89,81,90,85,83,92,81,86,86,82,82,88,82,88,84,91,82,91,84,89,79,93,82,82,88,83,83,82,79,85,77,87,84,82,84,88,81,90,78,86,84,81,90,79,92,82,82,88,78,87,83,84,82,86,82,83,90,84,87,88,91,83,91,91,84,91,69,105,53,55,48,71,40,68,57,73,90,127

Secondary structure (DSSP, 8-state):
---SSEEEE-THHHHTS-TT-TTHHHHTT----TTT-SS-B-TTSSGGGEEE---TTGGGGT---EEEEEEEEEESS-TTS---EEEEEEEEEE--SSS-S-B----SSPB--S-SSSPBPPHHHHHHHTTSSSSS-EEEE--BTTSSSPBPPEEEESS--GGGS-------PPPS-GGGTTEEEE-----SSTTPPPS-SS-EEEE--SS-SSPP-PPPSS-------PPTT------------HHHHHHHHHHHHHHHHHHHHHHHHHHHHHTTS--S-------------------------------------PPP--------------------------SS-EEEEPPP-

pLDDT: mean 73.09, std 25.06, range [25.8, 97.94]

Foldseek 3Di:
DFAQAWEAEAPLLDVPANVPDVVLCVQLVHHDYLVPAPQWDCPVDPPQQWDWDLCPPLVVVVQTFIWRKTWAKDFLDDVPQPGDIFGGGIYTHTNDPSFRYIDQGLQQFFDDDPDPPDTHGGPLVRCVVVVVAVDSDKDWDCWAVPDVVTGFIKIWGNDDDPVRDDDDDDDFDADPDSSQRQKTKDAFADDPDPPDDTPDPGIDIAGDDPSDPDDDDPDDPDDDPDDDDDDVPDDDDPPDPPDDDPVVVVVVVVVVVVVVVVVVVVVVVVVVVVVPPPDDDDDDDDDDDDDDDDDDDDDDDDDDDDDDDDDDDDDDDDDDDDDDDDDDDDDDDDDDDDDDDDDDDDSGTRMDTDDDD

InterPro domains:
  IPR021109 Aspartic peptidase domain superfamily [G3DSA:2.40.70.10] (1-230)
  IPR021109 Aspartic peptidase domain superfamily [SSF50630] (3-229)